Protein AF-A0A7L1IL56-F1 (afdb_monomer)

Foldseek 3Di:
DDDDDDDDDDDDDDDDDDDDDDDDDDDDDDDDDPDDPPPPDDPPDDQWDWDDDDFKIKIKGAQCNPVPPDGADQQQKAKFPLRHHFPDADPVRNITMRMDTLPPRQWDWFDDPFKIKIKIKMKGHHDADPDNVDDDDDIDIGIDMDIDTPDDDPPPPDDDDPDDDPPDPPPPPPDKDKGKFFADPVRPDGDDPDDDDPVDDTDIDIDTDPPPDDDDDDDDPWDKDAPGPDDPHPPIDTD

Mean predicted aligned error: 15.46 Å

Structure (mmCIF, N/CA/C/O backbone):
data_AF-A0A7L1IL56-F1
#
_entry.id   AF-A0A7L1IL56-F1
#
loop_
_atom_site.group_PDB
_atom_site.id
_atom_site.type_symbol
_atom_site.label_atom_id
_atom_site.label_alt_id
_atom_site.label_comp_id
_atom_site.label_asym_id
_atom_site.label_entity_id
_atom_site.label_seq_id
_atom_site.pdbx_PDB_ins_code
_atom_site.Cartn_x
_atom_site.Cartn_y
_atom_site.Cartn_z
_atom_site.occupancy
_atom_site.B_iso_or_equiv
_atom_site.auth_seq_id
_atom_site.auth_comp_id
_atom_site.auth_asym_id
_atom_site.auth_atom_id
_atom_site.pdbx_PDB_model_num
ATOM 1 N N . ILE A 1 1 ? 28.139 -88.528 -6.846 1.00 40.94 1 ILE A N 1
ATOM 2 C CA . ILE A 1 1 ? 28.588 -87.478 -5.900 1.00 40.94 1 ILE A CA 1
ATOM 3 C C . ILE A 1 1 ? 27.463 -86.437 -5.886 1.00 40.94 1 ILE A C 1
ATOM 5 O O . ILE A 1 1 ? 27.293 -85.774 -6.894 1.00 40.94 1 ILE A O 1
ATOM 9 N N . LEU A 1 2 ? 26.429 -86.681 -5.061 1.00 31.69 2 LEU A N 1
ATOM 10 C CA . LEU A 1 2 ? 26.012 -85.827 -3.919 1.00 31.69 2 LEU A CA 1
ATOM 11 C C . LEU A 1 2 ? 25.675 -84.392 -4.383 1.00 31.69 2 LEU A C 1
ATOM 13 O O . LEU A 1 2 ? 26.590 -83.654 -4.708 1.00 31.69 2 LEU A O 1
ATOM 17 N N . ALA A 1 3 ? 24.425 -84.009 -4.674 1.00 26.72 3 ALA A N 1
ATOM 18 C CA . ALA A 1 3 ? 23.206 -83.912 -3.848 1.00 26.72 3 ALA A CA 1
ATOM 19 C C . ALA A 1 3 ? 23.227 -82.778 -2.797 1.00 26.72 3 ALA A C 1
ATOM 21 O O . ALA A 1 3 ? 24.075 -82.799 -1.914 1.00 26.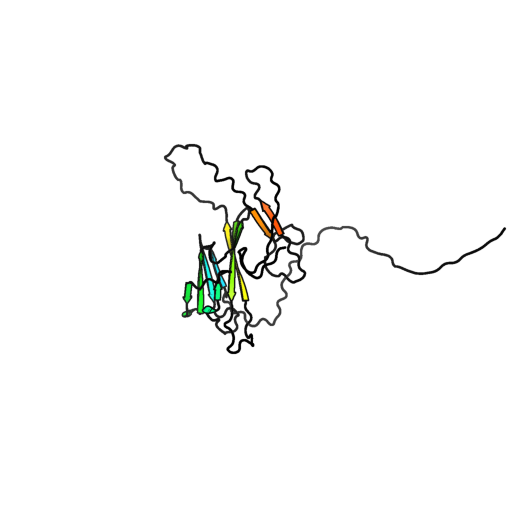72 3 ALA A O 1
ATOM 22 N N . LEU A 1 4 ? 22.180 -81.930 -2.865 1.00 30.53 4 LEU A N 1
ATOM 23 C CA . LEU A 1 4 ? 21.557 -81.125 -1.789 1.00 30.53 4 LEU A CA 1
ATOM 24 C C . LEU A 1 4 ? 22.379 -79.895 -1.318 1.00 30.53 4 LEU A C 1
ATOM 26 O O . LEU A 1 4 ? 23.585 -79.972 -1.164 1.00 30.53 4 LEU A O 1
ATOM 30 N N . LEU A 1 5 ? 21.812 -78.698 -1.117 1.00 34.38 5 LEU A N 1
ATOM 31 C CA . LEU A 1 5 ? 20.633 -78.378 -0.305 1.00 34.38 5 LEU A CA 1
ATOM 32 C C . LEU A 1 5 ? 19.930 -77.070 -0.745 1.00 34.38 5 LEU A C 1
ATOM 34 O O . LEU A 1 5 ? 20.570 -76.051 -0.994 1.00 34.38 5 LEU A O 1
ATOM 38 N N . CYS A 1 6 ? 18.594 -77.126 -0.747 1.00 29.41 6 CYS A N 1
ATOM 39 C CA . CYS A 1 6 ? 17.642 -76.029 -0.515 1.00 29.41 6 CYS A CA 1
ATOM 40 C C . CYS A 1 6 ? 17.943 -75.319 0.839 1.00 29.41 6 CYS A C 1
ATOM 42 O O . CYS A 1 6 ? 18.585 -75.912 1.698 1.00 29.41 6 CYS A O 1
ATOM 44 N N . TRP A 1 7 ? 17.540 -74.083 1.143 1.00 28.59 7 TRP A N 1
ATOM 45 C CA . TRP A 1 7 ? 16.167 -73.619 1.378 1.00 28.59 7 TRP A CA 1
ATOM 46 C C . TRP A 1 7 ? 16.127 -72.092 1.561 1.00 28.59 7 TRP A C 1
ATOM 48 O O . TRP A 1 7 ? 17.124 -71.450 1.882 1.00 28.59 7 TRP A O 1
ATOM 58 N N . ALA A 1 8 ? 14.919 -71.571 1.368 1.00 31.05 8 ALA A N 1
ATOM 59 C CA . ALA A 1 8 ? 14.479 -70.190 1.464 1.00 31.05 8 ALA A CA 1
ATOM 60 C C . ALA A 1 8 ? 14.329 -69.642 2.898 1.00 31.05 8 ALA A C 1
ATOM 62 O O . ALA A 1 8 ? 14.067 -70.394 3.832 1.00 31.05 8 ALA A O 1
ATOM 63 N N . VAL A 1 9 ? 14.351 -68.308 2.994 1.00 33.31 9 VAL A N 1
ATOM 64 C CA . VAL A 1 9 ? 13.595 -67.444 3.927 1.00 33.31 9 VAL A CA 1
ATOM 65 C C . VAL A 1 9 ? 13.221 -66.210 3.069 1.00 33.31 9 VAL A C 1
ATOM 67 O O . VAL A 1 9 ? 14.108 -65.671 2.415 1.00 33.31 9 VAL A O 1
ATOM 70 N N . GLY A 1 10 ? 11.951 -65.935 2.723 1.00 28.34 10 GLY A N 1
ATOM 71 C CA . GLY A 1 10 ? 10.998 -65.091 3.480 1.00 28.34 10 GLY A CA 1
ATOM 72 C C . GLY A 1 10 ? 11.551 -63.664 3.674 1.00 28.34 10 GLY A C 1
ATOM 73 O O . GLY A 1 10 ? 12.619 -63.544 4.244 1.00 28.34 10 GLY A O 1
ATOM 74 N N . GLU A 1 11 ? 10.959 -62.536 3.261 1.00 28.83 11 GLU A N 1
ATOM 75 C CA . GLU A 1 11 ? 9.546 -62.167 3.141 1.00 28.83 11 GLU A CA 1
ATOM 76 C C . GLU A 1 11 ? 9.412 -60.800 2.398 1.00 28.83 11 GLU A C 1
ATOM 78 O O . GLU A 1 11 ? 10.198 -59.888 2.624 1.00 28.83 11 GLU A O 1
ATOM 83 N N . VAL A 1 12 ? 8.440 -60.721 1.476 1.00 30.56 12 VAL A N 1
ATOM 84 C CA . VAL A 1 12 ? 7.571 -59.598 1.024 1.00 30.56 12 VAL A CA 1
ATOM 85 C C . VAL A 1 12 ? 8.067 -58.131 1.016 1.00 30.56 12 VAL A C 1
ATOM 87 O O . VAL A 1 12 ? 8.268 -57.523 2.059 1.00 30.56 12 VAL A O 1
ATOM 90 N N . ALA A 1 13 ? 7.985 -57.485 -0.159 1.00 28.75 13 ALA A N 1
ATOM 91 C CA . ALA A 1 13 ? 7.435 -56.126 -0.309 1.00 28.75 13 ALA A CA 1
ATOM 92 C C . ALA A 1 13 ? 6.921 -55.894 -1.746 1.00 28.75 13 ALA A C 1
ATOM 94 O O . ALA A 1 13 ? 7.463 -56.421 -2.713 1.00 28.75 13 ALA A O 1
ATOM 95 N N . ALA A 1 14 ? 5.816 -55.159 -1.839 1.00 28.67 14 ALA A N 1
ATOM 96 C CA . ALA A 1 14 ? 4.824 -55.165 -2.905 1.00 28.67 14 ALA A CA 1
ATOM 97 C C . ALA A 1 14 ? 5.177 -54.380 -4.189 1.00 28.67 14 ALA A C 1
ATOM 99 O O . ALA A 1 14 ? 5.978 -53.450 -4.190 1.00 28.67 14 ALA A O 1
ATOM 100 N N . TYR A 1 15 ? 4.497 -54.766 -5.272 1.00 32.25 15 TYR A N 1
ATOM 101 C CA . TYR A 1 15 ? 4.496 -54.171 -6.612 1.00 32.25 15 TYR A CA 1
ATOM 102 C C . TYR A 1 15 ? 4.037 -52.695 -6.633 1.00 32.25 15 TYR A C 1
ATOM 104 O O . TYR A 1 15 ? 3.031 -52.383 -5.991 1.00 32.25 15 TYR A O 1
ATOM 112 N N . PRO A 1 16 ? 4.654 -51.806 -7.440 1.00 36.88 16 PRO A N 1
ATOM 113 C CA . PRO A 1 16 ? 4.061 -50.522 -7.810 1.00 36.88 16 PRO A CA 1
ATOM 114 C C . PRO A 1 16 ? 3.263 -50.661 -9.129 1.00 36.88 16 PRO A C 1
ATOM 116 O O . PRO A 1 16 ? 3.826 -51.140 -10.116 1.00 36.88 16 PRO A O 1
ATOM 119 N N . PRO A 1 17 ? 1.976 -50.260 -9.194 1.00 31.52 17 PRO A N 1
ATOM 120 C CA . PRO A 1 17 ? 1.178 -50.422 -10.412 1.00 31.52 17 PRO A CA 1
ATOM 121 C C . PRO A 1 17 ? 0.672 -49.094 -10.991 1.00 31.52 17 PRO A C 1
ATOM 123 O O . PRO A 1 17 ? -0.500 -48.791 -10.816 1.00 31.52 17 PRO A O 1
ATOM 126 N N . TRP A 1 18 ? 1.493 -48.289 -11.676 1.00 32.41 18 TRP A N 1
ATOM 127 C CA . TRP A 1 18 ? 0.967 -47.120 -12.411 1.00 32.41 18 TRP A CA 1
ATOM 128 C C . TRP A 1 18 ? 1.781 -46.853 -13.678 1.00 32.41 18 TRP A C 1
ATOM 130 O O . TRP A 1 18 ? 2.786 -46.150 -13.661 1.00 32.41 18 TRP A O 1
ATOM 140 N N . ASP A 1 19 ? 1.302 -47.434 -14.771 1.00 25.97 19 ASP A N 1
ATOM 141 C CA . ASP A 1 19 ? 1.675 -47.135 -16.147 1.00 25.97 19 ASP A CA 1
ATOM 142 C C . ASP A 1 19 ? 0.350 -46.841 -16.861 1.00 25.97 19 ASP A C 1
ATOM 144 O O . ASP A 1 19 ? -0.459 -47.756 -16.992 1.00 25.97 19 ASP A O 1
ATOM 148 N N . PHE A 1 20 ? 0.065 -45.587 -17.240 1.00 29.16 20 PHE A N 1
ATOM 149 C CA . PHE A 1 20 ? -1.056 -45.279 -18.137 1.00 29.16 20 PHE A CA 1
ATOM 150 C C . PHE A 1 20 ? -0.771 -44.085 -19.055 1.00 29.16 20 PHE A C 1
ATOM 152 O O . PHE A 1 20 ? -0.317 -43.017 -18.650 1.00 29.16 20 PHE A O 1
ATOM 159 N N . SER A 1 21 ? -1.072 -44.342 -20.325 1.00 29.00 21 SER A N 1
ATOM 160 C CA . SER A 1 21 ? -0.843 -43.548 -21.525 1.00 29.00 21 SER A CA 1
ATOM 161 C C . SER A 1 21 ? -1.653 -42.254 -21.606 1.00 29.00 21 SER A C 1
ATOM 163 O O . SER A 1 21 ? -2.804 -42.193 -21.179 1.00 29.00 21 SER A O 1
ATOM 165 N N . TRP A 1 22 ? -1.085 -41.270 -22.301 1.00 33.72 22 TRP A N 1
ATOM 166 C CA . TRP A 1 22 ? -1.708 -39.996 -22.649 1.00 33.72 22 TRP A CA 1
ATOM 167 C C . TRP A 1 22 ? -2.782 -40.144 -23.742 1.00 33.72 22 TRP A C 1
ATOM 169 O O . TRP A 1 22 ? -2.512 -40.665 -24.823 1.00 33.72 22 TRP A O 1
ATOM 179 N N . GLY A 1 23 ? -3.974 -39.602 -23.478 1.00 28.95 23 GLY A N 1
ATOM 180 C CA . GLY A 1 23 ? -5.036 -39.295 -24.446 1.00 28.95 23 GLY A CA 1
ATOM 181 C C . GLY A 1 23 ? -5.611 -37.891 -24.164 1.00 28.95 23 GLY A C 1
ATOM 182 O O . GLY A 1 23 ? -5.450 -37.399 -23.047 1.00 28.95 23 GLY A O 1
ATOM 183 N N . PRO A 1 24 ? -6.199 -37.184 -25.150 1.00 34.69 24 PRO A N 1
ATOM 184 C CA . PRO A 1 24 ? -6.182 -35.721 -25.158 1.00 34.69 24 PRO A CA 1
ATOM 185 C C . PRO A 1 24 ? -7.402 -35.029 -24.518 1.00 34.69 24 PRO A C 1
ATOM 187 O O . PRO A 1 24 ? -8.540 -35.430 -24.725 1.00 34.69 24 PRO A O 1
ATOM 190 N N . ARG A 1 25 ? -7.097 -33.886 -23.877 1.00 36.72 25 ARG A N 1
ATOM 191 C CA . ARG A 1 25 ? -7.892 -32.649 -23.699 1.00 36.72 25 ARG A CA 1
ATOM 192 C C . ARG A 1 25 ? -9.257 -32.769 -22.992 1.00 36.72 25 ARG A C 1
ATOM 194 O O . ARG A 1 25 ? -10.280 -32.980 -23.630 1.00 36.72 25 ARG A O 1
ATOM 201 N N . ALA A 1 26 ? -9.258 -32.456 -21.694 1.00 27.08 26 ALA A N 1
ATOM 202 C CA . ALA A 1 26 ? -10.431 -31.982 -20.957 1.00 27.08 26 ALA A CA 1
ATOM 203 C C . ALA A 1 26 ? -10.298 -30.466 -20.703 1.00 27.08 26 ALA A C 1
ATOM 205 O O . ALA A 1 26 ? -9.224 -29.983 -20.344 1.00 27.08 26 ALA A O 1
ATOM 206 N N . GLU A 1 27 ? -11.373 -29.726 -20.967 1.00 33.88 27 GLU A N 1
ATOM 207 C CA . GLU A 1 27 ? -11.510 -28.282 -20.745 1.00 33.88 27 GLU A CA 1
ATOM 208 C C . GLU A 1 27 ? -11.433 -27.930 -19.244 1.00 33.88 27 GLU A C 1
ATOM 210 O O . GLU A 1 27 ? -11.844 -28.738 -18.409 1.00 33.88 27 GLU A O 1
ATOM 215 N N . PRO A 1 28 ? -10.930 -26.742 -18.861 1.00 34.75 28 PRO A N 1
ATOM 216 C CA . PRO A 1 28 ? -10.838 -26.368 -17.458 1.00 34.75 28 PRO A CA 1
ATOM 217 C C . PRO A 1 28 ? -12.222 -26.007 -16.910 1.00 34.75 28 PRO A C 1
ATOM 219 O O . PRO A 1 28 ? -12.869 -25.057 -17.351 1.00 34.75 28 PRO A O 1
ATOM 222 N N . HIS A 1 29 ? -12.661 -26.779 -15.919 1.00 34.81 29 HIS A N 1
ATOM 223 C CA . HIS A 1 29 ? -13.873 -26.534 -15.156 1.00 34.81 29 HIS A CA 1
ATOM 224 C C . HIS A 1 29 ? -13.846 -25.148 -14.495 1.00 34.81 29 HIS A C 1
ATOM 226 O O . HIS A 1 29 ? -12.954 -24.823 -13.711 1.00 34.81 29 HIS A O 1
ATOM 232 N N . ALA A 1 30 ? -14.876 -24.357 -14.794 1.00 29.97 30 ALA A N 1
ATOM 233 C CA . ALA A 1 30 ? -15.260 -23.186 -14.027 1.00 29.97 30 ALA A CA 1
ATOM 234 C C . ALA A 1 30 ? -15.662 -23.628 -12.613 1.00 29.97 30 ALA A C 1
ATOM 236 O O . ALA A 1 30 ? -16.634 -24.361 -12.431 1.00 29.97 30 ALA A O 1
ATOM 237 N N . TRP A 1 31 ? -14.913 -23.194 -11.605 1.00 34.72 31 TRP A N 1
ATOM 238 C CA . TRP A 1 31 ? -15.292 -23.356 -10.209 1.00 34.72 31 TRP A CA 1
ATOM 239 C C . TRP A 1 31 ? -16.333 -22.283 -9.876 1.00 34.72 31 TRP A C 1
ATOM 241 O O . TRP A 1 31 ? -16.023 -21.120 -9.637 1.00 34.72 31 TRP A O 1
ATOM 251 N N . SER A 1 32 ? -17.604 -22.675 -9.921 1.00 25.72 32 SER A N 1
ATOM 252 C CA . SER A 1 32 ? -18.695 -21.915 -9.321 1.00 25.72 32 SER A CA 1
ATOM 253 C C . SER A 1 32 ? -18.584 -22.011 -7.801 1.00 25.72 32 SER A C 1
ATOM 255 O O . SER A 1 32 ? -18.544 -23.116 -7.256 1.00 25.72 32 SER A O 1
ATOM 257 N N . TRP A 1 33 ? -18.560 -20.866 -7.124 1.00 34.91 33 TRP A N 1
ATOM 258 C CA . TRP A 1 33 ? -18.707 -20.789 -5.675 1.00 34.91 33 TRP A CA 1
ATOM 259 C C . TRP A 1 33 ? -19.998 -21.498 -5.252 1.00 34.91 33 TRP A C 1
ATOM 261 O O . TRP A 1 33 ? -21.083 -21.152 -5.716 1.00 34.91 33 TRP A O 1
ATOM 271 N N . VAL A 1 34 ? -19.880 -22.503 -4.385 1.00 33.25 34 VAL A N 1
ATOM 272 C CA . VAL A 1 34 ? -21.020 -23.000 -3.613 1.00 33.25 34 VAL A CA 1
ATOM 273 C C . VAL A 1 34 ? -21.294 -21.938 -2.555 1.00 33.25 34 VAL A C 1
ATOM 275 O O . VAL A 1 34 ? -20.499 -21.751 -1.636 1.00 33.25 34 VAL A O 1
ATOM 278 N N . GLU A 1 35 ? -22.376 -21.190 -2.740 1.00 35.56 35 GLU A N 1
ATOM 279 C CA . GLU A 1 35 ? -22.870 -20.223 -1.766 1.00 35.56 35 GLU A CA 1
ATOM 280 C C . GLU A 1 35 ? -23.337 -20.967 -0.508 1.00 35.56 35 GLU A C 1
ATOM 282 O O . GLU A 1 35 ? -24.234 -21.811 -0.553 1.00 35.56 35 GLU A O 1
ATOM 287 N N . ASP A 1 36 ? -22.708 -20.657 0.624 1.00 33.53 36 ASP A N 1
ATOM 288 C CA . ASP A 1 36 ? -23.133 -21.099 1.949 1.00 33.53 36 ASP A CA 1
ATOM 289 C C . ASP A 1 36 ? -24.450 -20.371 2.322 1.00 33.53 36 ASP A C 1
ATOM 291 O O . ASP A 1 36 ? -24.459 -19.133 2.397 1.00 33.53 36 ASP A O 1
ATOM 295 N N . PRO A 1 37 ? -25.590 -21.066 2.538 1.00 39.91 37 PRO A N 1
ATOM 296 C CA . PRO A 1 37 ? -26.909 -20.432 2.597 1.00 39.91 37 PRO A CA 1
ATOM 297 C C . PRO A 1 37 ? -27.230 -19.710 3.922 1.00 39.91 37 PRO A C 1
ATOM 299 O O . PRO A 1 37 ? -28.401 -19.518 4.256 1.00 39.91 37 PRO A O 1
ATOM 302 N N . GLN A 1 38 ? -26.226 -19.276 4.693 1.00 41.12 38 GLN A N 1
ATOM 303 C CA . GLN A 1 38 ? -26.429 -18.546 5.956 1.00 41.12 38 GLN A CA 1
ATOM 304 C C . GLN A 1 38 ? -25.697 -17.200 6.070 1.00 41.12 38 GLN A C 1
ATOM 306 O O . GLN A 1 38 ? -25.578 -16.648 7.168 1.00 41.12 38 GLN A O 1
ATOM 311 N N . SER A 1 39 ? -25.290 -16.590 4.956 1.00 39.53 39 SER A N 1
ATOM 312 C CA . SER A 1 39 ? -24.860 -15.186 4.962 1.00 39.53 39 SER A CA 1
ATOM 313 C C . SER A 1 39 ? -26.076 -14.252 5.080 1.00 39.53 39 SER A C 1
ATOM 315 O O . SER A 1 39 ? -26.758 -13.903 4.118 1.00 39.53 39 SER A O 1
ATOM 317 N N . ARG A 1 40 ? -26.389 -13.854 6.319 1.00 42.78 40 ARG A N 1
ATOM 318 C CA . ARG A 1 40 ? -27.343 -12.774 6.612 1.00 42.78 40 ARG A CA 1
ATOM 319 C C . ARG A 1 40 ? -26.947 -11.513 5.837 1.00 42.78 40 ARG A C 1
ATOM 321 O O . ARG A 1 40 ? -25.829 -11.041 5.991 1.00 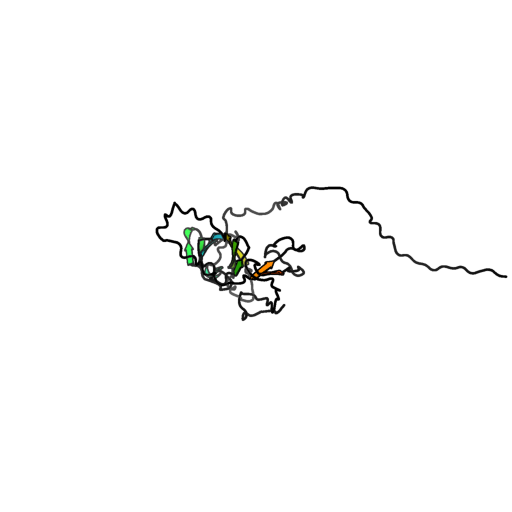42.78 40 ARG A O 1
ATOM 328 N N . ALA A 1 41 ? -27.897 -11.005 5.047 1.00 40.44 41 ALA A N 1
ATOM 329 C CA . ALA A 1 41 ? -27.959 -9.698 4.387 1.00 40.44 41 ALA A CA 1
ATOM 330 C C . ALA A 1 41 ? -26.690 -8.831 4.512 1.00 40.44 41 ALA A C 1
ATOM 332 O O . ALA A 1 41 ? -26.594 -7.962 5.378 1.00 40.44 41 ALA A O 1
ATOM 333 N N . ILE A 1 42 ? -25.737 -9.050 3.606 1.00 44.50 42 ILE A N 1
ATOM 334 C CA . ILE A 1 42 ? -24.634 -8.119 3.376 1.00 44.50 42 ILE A CA 1
ATOM 335 C C . ILE A 1 42 ? -25.275 -6.817 2.885 1.00 44.50 42 ILE A C 1
ATOM 337 O O . ILE A 1 42 ? -25.914 -6.791 1.831 1.00 44.50 42 ILE A O 1
ATOM 341 N N . SER A 1 43 ? -25.163 -5.753 3.683 1.00 47.78 43 SER A N 1
ATOM 342 C CA . SER A 1 43 ? -25.525 -4.396 3.272 1.00 47.78 43 SER A CA 1
ATOM 343 C C . SER A 1 43 ? -24.943 -4.126 1.883 1.00 47.78 43 SER A C 1
ATOM 345 O O . SER A 1 43 ? -23.751 -4.314 1.657 1.00 47.78 43 SER A O 1
ATOM 347 N N . SER A 1 44 ? -25.770 -3.669 0.943 1.00 55.94 44 SER A N 1
ATOM 348 C CA . SER A 1 44 ? -25.380 -3.357 -0.440 1.00 55.94 44 SER A CA 1
ATOM 349 C C . SER A 1 44 ? -24.430 -2.154 -0.560 1.00 55.94 44 SER A C 1
ATOM 351 O O . SER A 1 44 ? -24.234 -1.617 -1.652 1.00 55.94 44 SER A O 1
ATOM 353 N N . GLN A 1 45 ? -23.895 -1.660 0.555 1.00 66.31 45 GLN A N 1
ATOM 354 C CA . GLN A 1 45 ? -22.988 -0.527 0.600 1.00 66.31 45 GLN A CA 1
ATOM 355 C C . GLN A 1 45 ? -21.550 -1.021 0.480 1.00 66.31 45 GLN A C 1
ATOM 357 O O . GLN A 1 45 ? -21.112 -1.883 1.235 1.00 66.31 45 GLN A O 1
ATOM 362 N N . ARG A 1 46 ? -20.802 -0.455 -0.474 1.00 80.94 46 ARG A N 1
ATOM 363 C CA . ARG A 1 46 ? -19.364 -0.712 -0.603 1.00 80.94 46 ARG A CA 1
ATOM 364 C C . ARG A 1 46 ? -18.662 -0.126 0.631 1.00 80.94 46 ARG A C 1
ATOM 366 O O . ARG A 1 46 ? -18.696 1.095 0.787 1.00 80.94 46 ARG A O 1
ATOM 373 N N . PRO A 1 47 ? -18.049 -0.950 1.499 1.00 90.38 47 PRO A N 1
ATOM 374 C CA . PRO A 1 47 ? -17.495 -0.475 2.765 1.00 90.38 47 PRO A CA 1
ATOM 375 C C . PRO A 1 47 ? -16.244 0.389 2.565 1.00 90.38 47 PRO A C 1
ATOM 377 O O . PRO A 1 47 ? -15.988 1.291 3.359 1.00 90.38 47 PRO A O 1
ATOM 380 N N . VAL A 1 48 ? -15.497 0.154 1.482 1.00 94.50 48 VAL A N 1
ATOM 381 C CA . VAL A 1 48 ? -14.330 0.942 1.078 1.00 94.50 48 VAL A CA 1
ATOM 382 C C . VAL A 1 48 ? -14.440 1.262 -0.411 1.00 94.50 48 VAL A C 1
ATOM 384 O O . VAL A 1 48 ? -14.708 0.383 -1.231 1.00 94.50 48 VAL A O 1
ATOM 387 N N . VAL A 1 49 ? -14.247 2.530 -0.761 1.00 95.25 49 VAL A N 1
ATOM 388 C CA . VAL A 1 49 ? -14.229 3.037 -2.135 1.00 95.25 49 VAL A CA 1
ATOM 389 C C . VAL A 1 49 ? -12.911 3.764 -2.354 1.00 95.25 49 VAL A C 1
ATOM 391 O O . VAL A 1 49 ? -12.542 4.622 -1.558 1.00 95.25 49 VAL A O 1
ATOM 394 N N . VAL A 1 50 ? -12.212 3.429 -3.435 1.00 96.06 50 VAL A N 1
ATOM 395 C CA . VAL A 1 50 ? -10.911 4.010 -3.783 1.00 96.06 50 VAL A CA 1
ATOM 396 C C . VAL A 1 50 ? -11.045 4.751 -5.107 1.00 96.06 50 VAL A C 1
ATOM 398 O O . VAL A 1 50 ? -11.579 4.211 -6.075 1.00 96.06 50 VAL A O 1
ATOM 401 N N . GLN A 1 51 ? -10.572 5.992 -5.144 1.00 96.44 51 GLN A N 1
ATOM 402 C CA . GLN A 1 51 ? -10.463 6.806 -6.348 1.00 96.44 51 GLN A CA 1
ATOM 403 C C . GLN A 1 51 ? -8.987 7.095 -6.613 1.00 96.44 51 GLN A C 1
ATOM 405 O O . GLN A 1 51 ? -8.343 7.818 -5.854 1.00 96.44 51 GLN A O 1
ATOM 410 N N . CYS A 1 52 ? -8.468 6.523 -7.693 1.00 93.88 52 CYS A N 1
ATOM 411 C CA . CYS A 1 52 ? -7.102 6.730 -8.154 1.00 93.88 52 CYS A CA 1
ATOM 412 C C . CYS A 1 52 ? -7.088 7.956 -9.078 1.00 93.88 52 CYS A C 1
ATOM 414 O O . CYS A 1 52 ? -7.555 7.877 -10.212 1.00 93.88 52 CYS A O 1
ATOM 416 N N . GLN A 1 53 ? -6.636 9.101 -8.564 1.00 91.88 53 GLN A N 1
ATOM 417 C CA . GLN A 1 53 ? -6.507 10.351 -9.326 1.00 91.88 53 GLN A CA 1
ATOM 418 C C . GLN A 1 53 ? -5.099 10.460 -9.923 1.00 91.88 53 GLN A C 1
ATOM 420 O O . GLN A 1 53 ? -4.286 9.559 -9.765 1.00 91.88 53 GLN A O 1
ATOM 425 N N . GLU A 1 54 ? -4.775 11.550 -10.604 1.00 86.94 54 GLU A N 1
ATOM 426 C CA . GLU A 1 54 ? -3.549 11.684 -11.398 1.00 86.94 54 GLU A CA 1
ATOM 427 C C . GLU A 1 54 ? -2.263 11.546 -10.562 1.00 86.94 54 GLU A C 1
ATOM 429 O O . GLU A 1 54 ? -1.301 10.925 -11.005 1.00 86.94 54 GLU A O 1
ATOM 434 N N . ALA A 1 55 ? -2.245 12.110 -9.350 1.00 85.75 55 ALA A N 1
ATOM 435 C CA . ALA A 1 55 ? -1.075 12.105 -8.460 1.00 85.75 55 ALA A CA 1
ATOM 436 C C . ALA A 1 55 ? -1.404 11.770 -6.993 1.00 85.75 55 ALA A C 1
ATOM 438 O O . ALA A 1 55 ? -0.530 11.815 -6.124 1.00 85.75 55 ALA A O 1
ATOM 439 N N . GLN A 1 56 ? -2.662 11.435 -6.703 1.00 92.88 56 GLN A N 1
ATOM 440 C CA . GLN A 1 56 ? -3.141 11.143 -5.355 1.00 92.88 56 GLN A CA 1
ATOM 441 C C . GLN A 1 56 ? -4.219 10.063 -5.374 1.00 92.88 56 GLN A C 1
ATOM 443 O O . GLN A 1 56 ? -4.886 9.842 -6.384 1.00 92.88 56 GLN A O 1
ATOM 448 N N . LEU A 1 57 ? -4.417 9.421 -4.231 1.00 95.12 57 LEU A N 1
ATOM 449 C CA . LEU A 1 57 ? -5.510 8.489 -4.005 1.00 95.12 57 LEU A CA 1
ATOM 450 C C . LEU A 1 57 ? -6.478 9.058 -2.966 1.00 95.12 57 LEU A C 1
ATOM 452 O O . LEU A 1 57 ? -6.072 9.680 -1.980 1.00 95.12 57 LEU A O 1
ATOM 456 N N . VAL A 1 58 ? -7.772 8.852 -3.204 1.00 97.00 58 VAL A N 1
ATOM 457 C CA . VAL A 1 58 ? -8.845 9.223 -2.277 1.00 97.00 58 VAL A CA 1
ATOM 458 C C . VAL A 1 58 ? -9.577 7.963 -1.851 1.00 97.00 58 VAL A C 1
ATOM 460 O O . VAL A 1 58 ? -10.173 7.270 -2.674 1.00 97.00 58 VAL A O 1
ATOM 463 N N . VAL A 1 59 ? -9.521 7.658 -0.558 1.00 96.94 59 VAL A N 1
ATOM 464 C CA . VAL A 1 59 ? -10.130 6.460 0.028 1.00 96.94 59 VAL A CA 1
ATOM 465 C C . VAL A 1 59 ? -11.292 6.897 0.896 1.00 96.94 59 VAL A C 1
ATOM 467 O O . VAL A 1 59 ? -11.095 7.598 1.885 1.00 96.94 59 VAL A O 1
ATOM 470 N N . THR A 1 60 ? -12.500 6.477 0.544 1.00 96.56 60 THR A N 1
ATOM 471 C CA . THR A 1 60 ? -13.709 6.708 1.333 1.00 96.56 60 THR A CA 1
ATOM 472 C C . THR A 1 60 ? -14.120 5.413 2.015 1.00 96.56 60 THR A C 1
ATOM 474 O O . THR A 1 60 ? -14.360 4.399 1.364 1.00 96.56 60 THR A O 1
ATOM 477 N N . VAL A 1 61 ? -14.214 5.459 3.338 1.00 96.00 61 VAL A N 1
ATOM 478 C CA . VAL A 1 61 ? -14.483 4.316 4.208 1.00 96.00 61 VAL A CA 1
ATOM 479 C C . VAL A 1 61 ? -15.804 4.544 4.923 1.00 96.00 61 VAL A C 1
ATOM 481 O O . VAL A 1 61 ? -16.007 5.589 5.543 1.00 96.00 61 VAL A O 1
ATOM 484 N N . HIS A 1 62 ? -16.706 3.575 4.863 1.00 95.12 62 HIS A N 1
ATOM 485 C CA . HIS A 1 62 ? -17.927 3.590 5.655 1.00 95.12 62 HIS A CA 1
ATOM 486 C C . HIS A 1 62 ? -17.631 3.151 7.093 1.00 95.12 62 HIS A C 1
ATOM 488 O O . HIS A 1 62 ? -16.916 2.178 7.325 1.00 95.12 62 HIS A O 1
ATOM 494 N N . ARG A 1 63 ? -18.184 3.858 8.084 1.00 92.69 63 ARG A N 1
ATOM 495 C CA . ARG A 1 63 ? -17.902 3.587 9.502 1.00 92.69 63 ARG A CA 1
ATOM 496 C C . ARG A 1 63 ? -18.550 2.306 10.015 1.00 92.69 63 ARG A C 1
ATOM 498 O O . ARG A 1 63 ? -18.069 1.750 10.994 1.00 92.69 63 ARG A O 1
ATOM 505 N N . ASP A 1 64 ? -19.603 1.810 9.375 1.00 91.88 64 ASP A N 1
ATOM 506 C CA . ASP A 1 64 ? -20.052 0.426 9.584 1.00 91.88 64 ASP A CA 1
ATOM 507 C C . ASP A 1 64 ? -19.234 -0.517 8.689 1.00 91.88 64 ASP A C 1
ATOM 509 O O . ASP A 1 64 ? -19.758 -1.124 7.758 1.00 91.88 64 ASP A O 1
ATOM 513 N N . LEU A 1 65 ? -17.918 -0.555 8.925 1.00 90.94 65 LEU A N 1
ATOM 514 C CA . LEU A 1 65 ? -16.936 -1.242 8.077 1.00 90.94 65 LEU A CA 1
ATOM 515 C C . LEU A 1 65 ? -17.210 -2.750 7.975 1.00 90.94 65 LEU A C 1
ATOM 517 O O . LEU A 1 65 ? -16.975 -3.359 6.936 1.00 90.94 65 LEU A O 1
ATOM 521 N N . PHE A 1 66 ? -17.735 -3.331 9.055 1.00 90.25 66 PHE A N 1
ATOM 522 C CA . PHE A 1 66 ? -17.973 -4.768 9.201 1.00 90.25 66 PHE A CA 1
ATOM 523 C C . PHE A 1 66 ? -19.456 -5.159 9.098 1.00 90.25 66 PHE A C 1
ATOM 525 O O . PHE A 1 66 ? -19.786 -6.325 9.299 1.00 90.25 66 PHE A O 1
ATOM 532 N N . GLY A 1 67 ? -20.367 -4.210 8.845 1.00 87.50 67 GLY A N 1
ATOM 533 C CA . GLY A 1 67 ? -21.809 -4.484 8.766 1.00 87.50 67 GLY A CA 1
ATOM 534 C C . GLY A 1 67 ? -22.421 -5.009 10.072 1.00 87.50 67 GLY A C 1
ATOM 535 O O . GLY A 1 67 ? -23.396 -5.757 10.048 1.00 87.50 67 GLY A O 1
ATOM 536 N N . THR A 1 68 ? -21.833 -4.663 11.221 1.00 85.81 68 THR A N 1
ATOM 537 C CA . THR A 1 68 ? -22.290 -5.130 12.547 1.00 85.81 68 THR A CA 1
ATOM 538 C C . THR A 1 68 ? -23.238 -4.136 13.219 1.00 85.81 68 THR A C 1
ATOM 540 O O . THR A 1 68 ? -23.696 -4.371 14.340 1.00 85.81 68 THR A O 1
ATOM 543 N N . GLY A 1 69 ? -23.508 -2.997 12.571 1.00 85.00 69 GLY A N 1
ATOM 544 C CA . GLY A 1 69 ? -24.286 -1.889 13.123 1.00 85.00 69 GLY A CA 1
ATOM 545 C C . GLY A 1 69 ? -23.527 -1.055 14.162 1.00 85.00 69 GLY A C 1
ATOM 546 O O . GLY A 1 69 ? -24.058 -0.062 14.660 1.00 85.00 69 GLY A O 1
ATOM 547 N N . ARG A 1 70 ? -22.283 -1.423 14.499 1.00 87.25 70 ARG A N 1
ATOM 548 C CA . ARG A 1 70 ? -21.396 -0.633 15.360 1.00 87.25 70 ARG A CA 1
ATOM 549 C C . ARG A 1 70 ? -20.459 0.198 14.500 1.00 87.25 70 ARG A C 1
ATOM 551 O O . ARG A 1 70 ? -19.614 -0.337 13.791 1.00 87.25 70 ARG A O 1
ATOM 558 N N . LEU A 1 71 ? -20.589 1.516 14.613 1.00 91.25 71 LEU A N 1
ATOM 559 C CA . LEU A 1 71 ? -19.723 2.447 13.902 1.00 91.25 71 LEU A CA 1
ATOM 560 C C . LEU A 1 71 ? -18.324 2.441 14.518 1.00 91.25 71 LEU A C 1
ATOM 562 O O . LEU A 1 71 ? -18.171 2.714 15.711 1.00 91.25 71 LEU A O 1
ATOM 566 N N . VAL A 1 72 ? -17.306 2.198 13.696 1.00 92.75 72 VAL A N 1
ATOM 567 C CA . VAL A 1 72 ? -15.911 2.324 14.117 1.00 92.75 72 VAL A CA 1
ATOM 568 C C . VAL A 1 72 ? -15.589 3.774 14.478 1.00 92.75 72 VAL A C 1
ATOM 570 O O . VAL A 1 72 ? -16.185 4.739 13.959 1.00 92.75 72 VAL A O 1
ATOM 573 N N . ASN A 1 73 ? -14.658 3.940 15.414 1.00 92.31 73 ASN A N 1
ATOM 574 C CA . ASN A 1 73 ? -14.145 5.253 15.753 1.00 92.31 73 ASN A CA 1
ATOM 575 C C . ASN A 1 73 ? -13.230 5.750 14.627 1.00 92.31 73 ASN A C 1
ATOM 577 O O . ASN A 1 73 ? -12.505 4.985 14.003 1.00 92.31 73 ASN A O 1
ATOM 581 N N . VAL A 1 74 ? -13.274 7.049 14.358 1.00 92.75 74 VAL A N 1
ATOM 582 C CA . VAL A 1 74 ? -12.504 7.668 13.273 1.00 92.75 74 VAL A CA 1
ATOM 583 C C . VAL A 1 74 ? -11.009 7.688 13.608 1.00 92.75 74 VAL A C 1
ATOM 585 O O . VAL A 1 74 ? -10.170 7.596 12.719 1.00 92.75 74 VAL A O 1
ATOM 588 N N . ALA A 1 75 ? -10.671 7.791 14.896 1.00 92.19 75 ALA A N 1
ATOM 589 C CA . ALA A 1 75 ? -9.288 7.775 15.370 1.00 92.19 75 ALA A CA 1
ATOM 590 C C . ALA A 1 75 ? -8.605 6.403 15.225 1.00 92.19 75 ALA A C 1
ATOM 592 O O . ALA A 1 75 ? -7.374 6.361 15.185 1.00 92.19 75 ALA A O 1
ATOM 593 N N . ASP A 1 76 ? -9.402 5.337 15.123 1.00 93.75 76 ASP A N 1
ATOM 594 C CA . ASP A 1 76 ? -8.959 3.946 14.993 1.00 93.75 76 ASP A CA 1
ATOM 595 C C . ASP A 1 76 ? -8.643 3.593 13.528 1.00 93.75 76 ASP A C 1
ATOM 597 O O . ASP A 1 76 ? -8.104 2.529 13.252 1.00 93.75 76 ASP A O 1
ATOM 601 N N . LEU A 1 77 ? -8.986 4.468 12.573 1.00 95.69 77 LEU A N 1
ATOM 602 C CA . LEU A 1 77 ? -8.700 4.278 11.154 1.00 95.69 77 LEU A CA 1
ATOM 603 C C . LEU A 1 77 ? -7.479 5.096 10.731 1.00 95.69 77 LEU A C 1
ATOM 605 O O . LEU A 1 77 ? -7.431 6.314 10.943 1.00 95.69 77 LEU A O 1
ATOM 609 N N . THR A 1 78 ? -6.520 4.445 10.075 1.00 96.81 78 THR A N 1
ATOM 610 C CA . THR A 1 78 ? -5.330 5.107 9.525 1.00 96.81 78 THR A CA 1
ATOM 611 C C . THR A 1 78 ? -4.955 4.570 8.146 1.00 96.81 78 THR A C 1
ATOM 613 O O . THR A 1 78 ? -5.289 3.439 7.797 1.00 96.81 78 THR A O 1
ATOM 616 N N . LEU A 1 79 ? -4.279 5.395 7.342 1.00 96.81 79 LEU A N 1
ATOM 617 C CA . LEU A 1 79 ? -3.837 5.031 5.995 1.00 96.81 79 LEU A CA 1
ATOM 618 C C . LEU A 1 79 ? -2.326 4.772 5.954 1.00 96.81 79 LEU A C 1
ATOM 620 O O . LEU A 1 79 ? -1.522 5.615 6.352 1.00 96.81 79 LEU A O 1
ATOM 624 N N . GLY A 1 80 ? -1.969 3.629 5.382 1.00 93.94 80 GLY A N 1
ATOM 625 C CA . GLY A 1 80 ? -0.616 3.187 5.091 1.00 93.94 80 GLY A CA 1
ATOM 626 C C . GLY A 1 80 ? 0.217 2.844 6.331 1.00 93.94 80 GLY A C 1
ATOM 627 O O . GLY A 1 80 ? -0.213 3.058 7.468 1.00 93.94 80 GLY A O 1
ATOM 628 N N . PRO A 1 81 ? 1.439 2.322 6.133 1.00 91.00 81 PRO A N 1
ATOM 629 C CA . PRO A 1 81 ? 2.362 2.006 7.225 1.00 91.00 81 PRO A CA 1
ATOM 630 C C . PRO A 1 81 ? 2.745 3.215 8.089 1.00 91.00 81 PRO A C 1
ATOM 632 O O . PRO A 1 81 ? 3.079 3.056 9.257 1.00 91.00 81 PRO A O 1
ATOM 635 N N . ALA A 1 82 ? 2.676 4.432 7.537 1.00 91.50 82 ALA A N 1
ATOM 636 C CA . ALA A 1 82 ? 2.941 5.661 8.287 1.00 91.50 82 ALA A CA 1
ATOM 637 C C . ALA A 1 82 ? 1.771 6.104 9.191 1.00 91.50 82 ALA A C 1
ATOM 639 O O . ALA A 1 82 ? 1.867 7.149 9.836 1.00 91.50 82 ALA A O 1
ATOM 640 N N . ALA A 1 83 ? 0.664 5.350 9.221 1.00 92.75 83 ALA A N 1
ATOM 641 C CA . ALA A 1 83 ? -0.528 5.632 10.018 1.00 92.75 83 ALA A CA 1
ATOM 642 C C . ALA A 1 83 ? -1.083 7.059 9.813 1.00 92.75 83 ALA A C 1
ATOM 644 O O . ALA A 1 83 ? -1.422 7.774 10.763 1.00 92.75 83 ALA A O 1
ATOM 645 N N . CYS A 1 84 ? -1.194 7.482 8.551 1.00 95.06 84 CYS A N 1
ATOM 646 C CA . CYS A 1 84 ? -1.724 8.793 8.193 1.00 95.06 84 CYS A CA 1
ATOM 647 C C . CYS A 1 84 ? -3.166 8.977 8.685 1.00 95.06 84 CYS A C 1
ATOM 649 O O . CYS A 1 84 ? -4.004 8.074 8.593 1.00 95.06 84 CYS A O 1
ATOM 651 N N . ARG A 1 85 ? -3.464 10.178 9.192 1.00 95.50 85 ARG A N 1
ATOM 652 C CA . ARG A 1 85 ? -4.801 10.554 9.669 1.00 95.50 85 ARG A CA 1
ATOM 653 C C . ARG A 1 85 ? -5.747 10.853 8.503 1.00 95.50 85 ARG A C 1
ATOM 655 O O . ARG A 1 85 ? -5.320 11.167 7.395 1.00 95.50 85 ARG A O 1
ATOM 662 N N . HIS A 1 86 ? -7.044 10.752 8.780 1.00 95.06 86 HIS A N 1
ATOM 663 C CA . HIS A 1 86 ? -8.101 11.081 7.827 1.00 95.06 86 HIS A CA 1
ATOM 664 C C . HIS A 1 86 ? -8.065 12.566 7.448 1.00 95.06 86 HIS A C 1
ATOM 666 O O . HIS A 1 86 ? -7.730 13.417 8.272 1.00 95.06 86 HIS A O 1
ATOM 672 N N . SER A 1 87 ? -8.441 12.871 6.205 1.00 94.81 87 SER A N 1
ATOM 673 C CA . SER A 1 87 ? -8.498 14.240 5.689 1.00 94.81 87 SER A CA 1
ATOM 674 C C . SER A 1 87 ? -9.843 14.900 5.984 1.00 94.81 87 SER A C 1
ATOM 676 O O . SER A 1 87 ? -9.900 16.088 6.291 1.00 94.81 87 SER A O 1
ATOM 678 N N . SER A 1 88 ? -10.940 14.140 5.918 1.00 94.44 88 SER A N 1
ATOM 679 C CA . SER A 1 88 ? -12.278 14.659 6.206 1.00 94.44 88 SER A CA 1
ATOM 680 C C . SER A 1 88 ? -13.241 13.588 6.718 1.00 94.44 88 SER A C 1
ATOM 682 O O . SER A 1 88 ? -13.023 12.384 6.568 1.00 94.44 88 SER A O 1
ATOM 684 N N . LEU A 1 89 ? -14.320 14.049 7.350 1.00 95.25 89 LEU A N 1
ATOM 685 C CA . LEU A 1 89 ? -15.391 13.227 7.901 1.00 95.25 89 LEU A CA 1
ATOM 686 C C . LEU A 1 89 ? -16.730 13.731 7.365 1.00 95.25 89 LEU A C 1
ATOM 688 O O . LEU A 1 89 ? -16.994 14.932 7.399 1.00 95.25 89 LEU A O 1
ATOM 692 N N . ASN A 1 90 ? -17.598 12.815 6.942 1.00 93.56 90 ASN A N 1
ATOM 693 C CA . ASN A 1 90 ? -18.979 13.117 6.591 1.00 93.56 90 ASN A CA 1
ATOM 694 C C . ASN A 1 90 ? -19.940 12.411 7.568 1.00 93.56 90 ASN A C 1
ATOM 696 O O . ASN A 1 90 ? -20.239 11.223 7.402 1.00 93.56 90 ASN A O 1
ATOM 700 N N . PRO A 1 91 ? -20.459 13.129 8.584 1.00 88.75 91 PRO A N 1
ATOM 701 C CA . PRO A 1 91 ? -21.373 12.558 9.570 1.00 88.75 91 PRO A CA 1
ATOM 702 C C . PRO A 1 91 ? -22.714 12.106 8.984 1.00 88.75 91 PRO A C 1
ATOM 704 O O . PRO A 1 91 ? -23.309 11.170 9.503 1.00 88.75 91 PRO A O 1
ATOM 707 N N . ALA A 1 92 ? -23.193 12.737 7.905 1.00 89.88 92 ALA A N 1
ATOM 708 C CA . ALA A 1 92 ? -24.499 12.417 7.323 1.00 89.88 92 ALA A CA 1
ATOM 709 C C . ALA A 1 92 ? -24.517 11.030 6.666 1.00 89.88 92 ALA A C 1
ATOM 711 O O . ALA A 1 92 ? -25.533 10.342 6.685 1.00 89.88 92 ALA A O 1
ATOM 712 N N . GLN A 1 93 ? -23.381 10.621 6.099 1.00 87.75 93 GLN A N 1
ATOM 713 C CA . GLN A 1 93 ? -23.210 9.322 5.448 1.00 87.75 93 GLN A CA 1
ATOM 714 C C . GLN A 1 93 ? -22.420 8.331 6.306 1.00 87.75 93 GLN A C 1
ATOM 716 O O . GLN A 1 93 ? -22.174 7.217 5.861 1.00 87.75 93 GLN A O 1
ATOM 721 N N . ASN A 1 94 ? -22.010 8.724 7.519 1.00 91.88 94 ASN A N 1
ATOM 722 C CA . ASN A 1 94 ? -21.097 7.953 8.360 1.00 91.88 94 ASN A CA 1
ATOM 723 C C . ASN A 1 94 ? -19.839 7.500 7.600 1.00 91.88 94 ASN A C 1
ATOM 725 O O . ASN A 1 94 ? -19.411 6.358 7.752 1.00 91.88 94 ASN A O 1
ATOM 729 N N . THR A 1 95 ? -19.240 8.375 6.787 1.00 94.75 95 THR A N 1
ATOM 730 C CA . THR A 1 95 ? -18.035 8.058 6.006 1.00 94.75 95 THR A CA 1
ATOM 731 C C . THR A 1 95 ? -16.831 8.882 6.439 1.00 94.75 95 THR A C 1
ATOM 733 O O . THR A 1 95 ? -16.955 10.030 6.868 1.00 94.75 95 THR A O 1
ATOM 736 N N . VAL A 1 96 ? -15.653 8.275 6.332 1.00 96.38 96 VAL A N 1
ATOM 737 C CA . VAL A 1 96 ? -14.340 8.873 6.592 1.00 96.38 96 VAL A CA 1
ATOM 738 C C . VAL A 1 96 ? -13.566 8.878 5.284 1.00 96.38 96 VAL A C 1
ATOM 740 O O . VAL A 1 96 ? -13.549 7.867 4.586 1.00 96.38 96 VAL A O 1
ATOM 743 N N . THR A 1 97 ? -12.915 9.989 4.960 1.00 97.00 97 THR A N 1
ATOM 744 C CA . THR A 1 97 ? -12.126 10.112 3.735 1.00 97.00 97 THR A CA 1
ATOM 745 C C . THR A 1 97 ? -10.660 10.337 4.071 1.00 97.00 97 THR A C 1
ATOM 747 O O . THR A 1 97 ? -10.327 11.150 4.935 1.00 97.00 97 THR A O 1
ATOM 750 N N . PHE A 1 98 ? -9.788 9.629 3.362 1.00 97.50 98 PHE A N 1
ATOM 751 C CA . PHE A 1 98 ? -8.344 9.815 3.366 1.00 97.50 98 PHE A CA 1
ATOM 752 C C . PHE A 1 98 ? -7.911 10.325 1.997 1.00 97.50 98 PHE A C 1
ATOM 754 O O . PHE A 1 98 ? -8.396 9.849 0.971 1.00 97.50 98 PHE A O 1
ATOM 761 N N . THR A 1 99 ? -6.994 11.284 1.990 1.00 96.38 99 THR A N 1
ATOM 762 C CA . THR A 1 99 ? -6.401 11.845 0.776 1.00 96.38 99 THR A CA 1
ATOM 763 C C . THR A 1 99 ? -4.901 11.856 0.984 1.00 96.38 99 THR A C 1
ATOM 765 O O . THR A 1 99 ? -4.439 12.440 1.962 1.00 96.38 99 THR A O 1
ATOM 768 N N . ALA A 1 100 ? -4.169 11.181 0.107 1.00 95.00 100 ALA A N 1
ATOM 769 C CA . ALA A 1 100 ? -2.716 11.093 0.175 1.00 95.00 100 ALA A CA 1
ATOM 770 C C . ALA A 1 100 ? -2.132 11.051 -1.237 1.00 95.00 1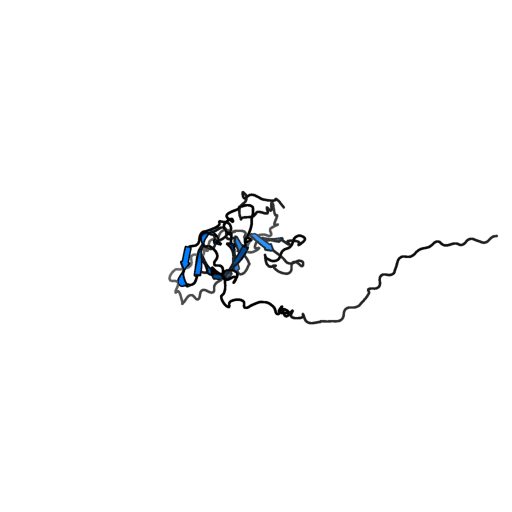00 ALA A C 1
ATOM 772 O O . ALA A 1 100 ? -2.733 10.464 -2.143 1.00 95.00 100 ALA A O 1
ATOM 773 N N . GLY A 1 101 ? -0.959 11.652 -1.419 1.00 92.62 101 GLY A N 1
ATOM 774 C CA . GLY A 1 101 ? -0.177 11.496 -2.640 1.00 92.62 101 GLY A CA 1
ATOM 775 C C . GLY A 1 101 ? 0.205 10.031 -2.877 1.00 92.62 101 GLY A C 1
ATOM 776 O O . GLY A 1 101 ? 0.326 9.246 -1.937 1.00 92.62 101 GLY A O 1
ATOM 777 N N . LEU A 1 102 ? 0.431 9.653 -4.137 1.00 91.25 102 LEU A N 1
ATOM 778 C CA . LEU A 1 102 ? 0.739 8.260 -4.506 1.00 91.25 102 LEU A CA 1
ATOM 779 C C . LEU A 1 102 ? 2.036 7.703 -3.899 1.00 91.25 102 LEU A C 1
ATOM 781 O O . LEU A 1 102 ? 2.200 6.491 -3.869 1.00 91.25 102 LEU A O 1
ATOM 785 N N . HIS A 1 103 ? 2.938 8.571 -3.436 1.00 89.88 103 HIS A N 1
ATOM 786 C CA . HIS A 1 103 ? 4.197 8.209 -2.773 1.00 89.88 103 HIS A CA 1
ATOM 787 C C . HIS A 1 103 ? 4.191 8.505 -1.264 1.00 89.88 103 HIS A C 1
ATOM 789 O O . HIS A 1 103 ? 5.220 8.384 -0.598 1.00 89.88 103 HIS A O 1
ATOM 795 N N . GLU A 1 104 ? 3.059 8.953 -0.723 1.00 90.25 104 GLU A N 1
ATOM 796 C CA . GLU A 1 104 ? 2.933 9.344 0.677 1.00 90.25 104 GLU A CA 1
ATOM 797 C C . GLU A 1 104 ? 2.440 8.179 1.544 1.00 90.25 104 GLU A C 1
ATOM 799 O O . GLU A 1 104 ? 2.044 7.113 1.072 1.00 90.25 104 GLU A O 1
ATOM 804 N N . CYS A 1 105 ? 2.478 8.373 2.861 1.00 90.94 105 CYS A N 1
ATOM 805 C CA . CYS A 1 105 ? 1.957 7.422 3.845 1.00 90.94 105 CYS A CA 1
ATOM 806 C C . CYS A 1 105 ? 2.604 6.024 3.831 1.00 90.94 105 CYS A C 1
ATOM 808 O O . CYS A 1 105 ? 2.053 5.087 4.407 1.00 90.94 105 CYS A O 1
ATOM 810 N N . GLY A 1 106 ? 3.787 5.879 3.224 1.00 88.06 106 GLY A N 1
ATOM 811 C CA . GLY A 1 106 ? 4.489 4.597 3.120 1.00 88.06 106 GLY A CA 1
ATOM 812 C C . GLY A 1 106 ? 3.928 3.679 2.031 1.00 88.06 106 GLY A C 1
ATOM 813 O O . GLY A 1 106 ? 4.066 2.462 2.131 1.00 88.06 106 GLY A O 1
ATOM 814 N N . SER A 1 107 ? 3.275 4.239 1.011 1.00 89.25 107 SER A N 1
ATOM 815 C CA . SER A 1 107 ? 2.894 3.511 -0.200 1.00 89.25 107 SER A CA 1
ATOM 816 C C . SER A 1 107 ? 4.113 2.907 -0.903 1.00 89.25 107 SER A C 1
ATOM 818 O O . SER A 1 107 ? 5.159 3.551 -1.011 1.00 89.25 107 SER A O 1
ATOM 820 N N . ILE A 1 108 ? 3.950 1.715 -1.465 1.00 89.12 108 ILE A N 1
ATOM 821 C CA . ILE A 1 108 ? 4.967 1.056 -2.290 1.00 89.12 108 ILE A CA 1
ATOM 822 C C . ILE A 1 108 ? 4.553 1.100 -3.762 1.00 89.12 108 ILE A C 1
ATOM 824 O O . ILE A 1 108 ? 3.365 1.041 -4.077 1.00 89.12 108 ILE A O 1
ATOM 828 N N . VAL A 1 109 ? 5.530 1.188 -4.665 1.00 88.38 109 VAL A N 1
ATOM 829 C CA . VAL A 1 109 ? 5.296 1.176 -6.115 1.00 88.38 109 VAL A CA 1
ATOM 830 C C . VAL A 1 109 ? 5.963 -0.041 -6.747 1.00 88.38 109 VAL A C 1
ATOM 832 O O . VAL A 1 109 ? 7.153 -0.278 -6.551 1.00 88.38 109 VAL A O 1
ATOM 835 N N . GLN A 1 110 ? 5.196 -0.805 -7.523 1.00 86.06 110 GLN A N 1
ATOM 836 C CA . GLN A 1 110 ? 5.707 -1.852 -8.402 1.00 86.06 110 GLN A CA 1
ATOM 837 C C . GLN A 1 110 ? 5.665 -1.341 -9.843 1.00 86.06 110 GLN A C 1
ATOM 839 O O . GLN A 1 110 ? 4.625 -0.905 -10.342 1.00 86.06 110 GLN A O 1
ATOM 844 N N . ILE A 1 111 ? 6.813 -1.395 -10.516 1.00 83.25 111 ILE A N 1
ATOM 845 C CA . ILE A 1 111 ? 6.935 -1.013 -11.921 1.00 83.25 111 ILE A CA 1
ATOM 846 C C . ILE A 1 111 ? 6.826 -2.281 -12.758 1.00 83.25 111 ILE A C 1
ATOM 848 O O . ILE A 1 111 ? 7.680 -3.160 -12.680 1.00 83.25 111 ILE A O 1
ATOM 852 N N . THR A 1 112 ? 5.775 -2.359 -13.567 1.00 83.19 112 THR A N 1
ATOM 853 C CA . THR A 1 112 ? 5.597 -3.409 -14.577 1.00 83.19 112 THR A CA 1
ATOM 854 C C . THR A 1 112 ? 5.927 -2.845 -15.971 1.00 83.19 112 THR A C 1
ATOM 856 O O . THR A 1 112 ? 6.122 -1.628 -16.116 1.00 83.19 112 THR A O 1
ATOM 859 N N . PRO A 1 113 ? 6.015 -3.680 -17.023 1.00 78.75 113 PRO A N 1
ATOM 860 C CA . PRO A 1 113 ? 6.265 -3.199 -18.382 1.00 78.75 113 PRO A CA 1
ATOM 861 C C . PRO A 1 113 ? 5.217 -2.173 -18.837 1.00 78.75 113 PRO A C 1
ATOM 863 O O . PRO A 1 113 ? 5.577 -1.128 -19.376 1.00 78.75 113 PRO A O 1
ATOM 866 N N . ASP A 1 114 ? 3.945 -2.414 -18.503 1.00 80.81 114 ASP A N 1
ATOM 867 C CA . ASP A 1 114 ? 2.815 -1.637 -19.023 1.00 80.81 114 ASP A CA 1
ATOM 868 C C . ASP A 1 114 ? 2.179 -0.686 -18.000 1.00 80.81 114 ASP A C 1
ATOM 870 O O . ASP A 1 114 ? 1.516 0.275 -18.391 1.00 80.81 114 ASP A O 1
ATOM 874 N N . SER A 1 115 ? 2.374 -0.911 -16.695 1.00 85.38 115 SER A N 1
ATOM 875 C CA . SER A 1 115 ? 1.699 -0.144 -15.638 1.00 85.38 115 SER A CA 1
ATOM 876 C C . SER A 1 115 ? 2.573 0.163 -14.413 1.00 85.38 115 SER A C 1
ATOM 878 O O . SER A 1 115 ? 3.517 -0.564 -14.093 1.00 85.38 115 SER A O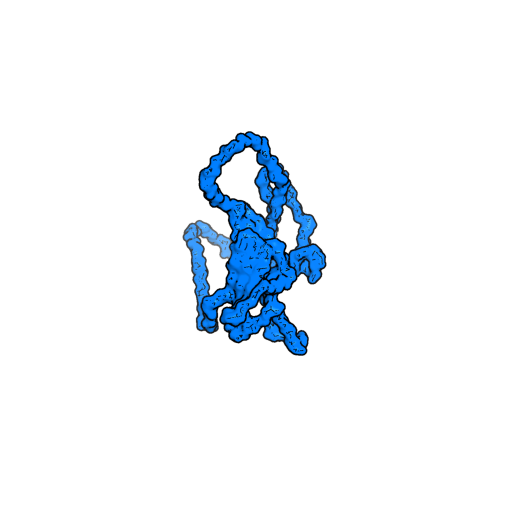 1
ATOM 880 N N . LEU A 1 116 ? 2.257 1.260 -13.727 1.00 87.75 116 LEU A N 1
ATOM 881 C CA . LEU A 1 116 ? 2.720 1.581 -12.381 1.00 87.75 116 LEU A CA 1
ATOM 882 C C . LEU A 1 116 ? 1.627 1.172 -11.401 1.00 87.75 116 LEU A C 1
ATOM 884 O O . LEU A 1 116 ? 0.485 1.618 -11.520 1.00 87.75 116 LEU A O 1
ATOM 888 N N . VAL A 1 117 ? 1.982 0.329 -10.441 1.00 91.19 117 VAL A N 1
ATOM 889 C CA . VAL A 1 117 ? 1.039 -0.216 -9.471 1.00 91.19 117 VAL A CA 1
ATOM 890 C C . VAL A 1 117 ? 1.406 0.308 -8.093 1.00 91.19 117 VAL A C 1
ATOM 892 O O . VAL A 1 117 ? 2.443 -0.054 -7.539 1.00 91.19 117 VAL A O 1
ATOM 895 N N . TYR A 1 118 ? 0.564 1.184 -7.554 1.00 92.06 118 TYR A N 1
ATOM 896 C CA . TYR A 1 118 ? 0.724 1.744 -6.216 1.00 92.06 118 TYR A CA 1
ATOM 897 C C . TYR A 1 118 ? -0.089 0.938 -5.223 1.00 92.06 118 TYR A C 1
ATOM 899 O O . TYR A 1 118 ? -1.292 0.755 -5.411 1.00 92.06 118 TYR A O 1
ATOM 907 N N . ARG A 1 119 ? 0.561 0.490 -4.149 1.00 93.06 119 ARG A N 1
ATOM 908 C CA . ARG A 1 119 ? -0.079 -0.272 -3.080 1.00 93.06 119 ARG A CA 1
ATOM 909 C C . ARG A 1 119 ? 0.078 0.423 -1.747 1.00 93.06 119 ARG A C 1
ATOM 911 O O . ARG A 1 119 ? 1.146 0.920 -1.392 1.00 93.06 119 ARG A O 1
ATOM 918 N N . THR A 1 120 ? -1.008 0.417 -0.998 1.00 95.19 120 THR A N 1
ATOM 919 C CA . THR A 1 120 ? -1.062 0.861 0.388 1.00 95.19 120 THR A CA 1
ATOM 920 C C . THR A 1 120 ? -2.109 0.029 1.123 1.00 95.19 120 THR A C 1
ATOM 922 O O . THR A 1 120 ? -2.642 -0.945 0.590 1.00 95.19 120 THR A O 1
ATOM 925 N N . LEU A 1 121 ? -2.384 0.373 2.368 1.00 95.38 121 LEU A N 1
ATOM 926 C CA . LEU A 1 121 ? -3.279 -0.373 3.237 1.00 95.38 121 LEU A CA 1
ATOM 927 C C . LEU A 1 121 ? -4.079 0.584 4.112 1.00 95.38 121 LEU A C 1
ATOM 929 O O . LEU A 1 121 ? -3.614 1.669 4.443 1.00 95.38 121 LEU A O 1
ATOM 933 N N . LEU A 1 122 ? -5.299 0.200 4.459 1.00 96.19 122 LEU A N 1
ATOM 934 C CA . LEU A 1 122 ? -6.111 0.871 5.464 1.00 96.19 122 LEU A CA 1
ATOM 935 C C . LEU A 1 122 ? -6.083 0.021 6.732 1.00 96.19 122 LEU A C 1
ATOM 937 O O . LEU A 1 122 ? -6.462 -1.149 6.696 1.00 96.19 122 LEU A O 1
ATOM 941 N N . ASN A 1 123 ? -5.659 0.625 7.834 1.00 96.00 123 ASN A N 1
ATOM 942 C CA . ASN A 1 123 ? -5.592 -0.019 9.137 1.00 96.00 123 ASN A CA 1
ATOM 943 C C . ASN A 1 123 ? -6.809 0.355 9.970 1.00 96.00 123 ASN A C 1
ATOM 945 O O . ASN A 1 123 ? -7.198 1.524 10.028 1.00 96.00 123 ASN A O 1
ATOM 949 N N . TYR A 1 124 ? -7.375 -0.646 10.632 1.00 95.12 124 TYR A N 1
ATOM 950 C CA . TYR A 1 124 ? -8.322 -0.497 11.721 1.00 95.12 124 TYR A CA 1
ATOM 951 C C . TYR A 1 124 ? -7.679 -1.027 13.000 1.00 95.12 124 TYR A C 1
ATOM 953 O O . TYR A 1 124 ? -7.548 -2.238 13.168 1.00 95.12 124 TYR A O 1
ATOM 961 N N . ASP A 1 125 ? -7.320 -0.112 13.896 1.00 93.62 125 ASP A N 1
ATOM 962 C CA . ASP A 1 125 ? -6.696 -0.393 15.185 1.00 93.62 125 ASP A CA 1
ATOM 963 C C . ASP A 1 125 ? -7.658 0.015 16.311 1.00 93.62 125 ASP A C 1
ATOM 965 O O . ASP A 1 125 ? -7.715 1.193 16.683 1.00 93.62 125 ASP A O 1
ATOM 969 N N . PRO A 1 126 ? -8.464 -0.921 16.846 1.00 91.75 126 PRO A N 1
ATOM 970 C CA . PRO A 1 126 ? -9.474 -0.596 17.843 1.00 91.75 126 PRO A CA 1
ATOM 971 C C . PRO A 1 126 ? -8.845 -0.033 19.117 1.00 91.75 126 PRO A C 1
ATOM 973 O O . PRO A 1 126 ? -7.887 -0.591 19.659 1.00 91.75 126 PRO A O 1
ATOM 976 N N . SER A 1 127 ? -9.439 1.037 19.654 1.00 88.62 127 SER A N 1
ATOM 977 C CA . SER A 1 127 ? -8.997 1.598 20.932 1.00 88.62 127 SER A CA 1
ATOM 978 C C . SER A 1 127 ? -9.017 0.531 22.045 1.00 88.62 127 SER A C 1
ATOM 980 O O . SER A 1 127 ? -10.004 -0.215 22.133 1.00 88.62 127 SER A O 1
ATOM 982 N N . PRO A 1 128 ? -7.996 0.467 22.925 1.00 85.00 128 PRO A N 1
ATOM 983 C CA . PRO A 1 128 ? -7.942 -0.527 23.991 1.00 85.00 128 PRO A CA 1
ATOM 984 C C . PRO A 1 128 ? -9.193 -0.484 24.871 1.00 85.00 128 PRO A C 1
ATOM 986 O O . PRO A 1 128 ? -9.722 0.587 25.180 1.00 85.00 128 PRO A O 1
ATOM 989 N N . ALA A 1 129 ? -9.659 -1.651 25.316 1.00 81.75 129 ALA A N 1
ATOM 990 C CA . ALA A 1 129 ? -10.737 -1.703 26.293 1.00 81.75 129 ALA A CA 1
ATOM 991 C C . ALA A 1 129 ? -10.304 -1.030 27.608 1.00 81.75 129 ALA A C 1
ATOM 993 O O . ALA A 1 129 ? -9.118 -0.945 27.923 1.00 81.75 129 ALA A O 1
ATOM 994 N N . SER A 1 130 ? -11.275 -0.618 28.432 1.00 84.31 130 SER A N 1
ATOM 995 C CA . SER A 1 130 ? -10.995 -0.010 29.745 1.00 84.31 130 SER A CA 1
ATOM 996 C C . SER A 1 130 ? -10.095 -0.880 30.632 1.00 84.31 130 SER A C 1
ATOM 998 O O . SER A 1 130 ? -9.374 -0.354 31.473 1.00 84.31 130 SER A O 1
ATOM 1000 N N . ASN A 1 131 ? -10.139 -2.204 30.442 1.00 86.88 131 ASN A N 1
ATOM 1001 C CA . ASN A 1 131 ? -9.158 -3.132 30.986 1.00 86.88 131 ASN A CA 1
ATOM 1002 C C . ASN A 1 131 ? -8.219 -3.593 29.852 1.00 86.88 131 ASN A C 1
ATOM 1004 O O . ASN A 1 131 ? -8.693 -4.299 28.957 1.00 86.88 131 ASN A O 1
ATOM 1008 N N . PRO A 1 132 ? -6.913 -3.271 29.900 1.00 83.38 132 PRO A N 1
ATOM 1009 C CA . PRO A 1 132 ? -5.958 -3.623 28.847 1.00 83.38 132 PRO A CA 1
ATOM 1010 C C . PRO A 1 132 ? -5.714 -5.134 28.711 1.00 83.38 132 PRO A C 1
ATOM 1012 O O . PRO A 1 132 ? -5.156 -5.569 27.711 1.00 83.38 132 PRO A O 1
ATOM 1015 N N . LEU A 1 133 ? -6.142 -5.950 29.682 1.00 86.19 133 LEU A N 1
ATOM 1016 C CA . LEU A 1 133 ? -6.051 -7.413 29.611 1.00 86.19 133 LEU A CA 1
ATOM 1017 C C . LEU A 1 133 ? -7.149 -8.048 28.742 1.00 86.19 133 LEU A C 1
ATOM 1019 O O . LEU A 1 133 ? -7.123 -9.255 28.518 1.00 86.19 133 LEU A O 1
ATOM 1023 N N . ILE A 1 134 ? -8.139 -7.270 28.291 1.00 85.62 134 ILE A N 1
ATOM 1024 C CA . ILE A 1 134 ? -9.283 -7.771 27.525 1.00 85.62 134 ILE A CA 1
ATOM 1025 C C . ILE A 1 134 ? -9.259 -7.158 26.125 1.00 85.62 134 ILE A C 1
ATOM 1027 O O . ILE A 1 134 ? -9.540 -5.973 25.955 1.00 85.62 134 ILE A O 1
ATOM 1031 N N . ILE A 1 135 ? -9.014 -7.989 25.115 1.00 85.12 135 ILE A N 1
ATOM 1032 C CA . ILE A 1 135 ? -9.168 -7.621 23.704 1.00 85.12 135 ILE A CA 1
ATOM 1033 C C . ILE A 1 135 ? -10.598 -7.974 23.284 1.00 85.12 135 ILE A C 1
ATOM 1035 O O . ILE A 1 135 ? -11.045 -9.104 23.469 1.00 85.12 135 ILE A O 1
ATOM 1039 N N . ARG A 1 136 ? -11.353 -6.982 22.800 1.00 84.25 136 ARG A N 1
ATOM 1040 C CA . ARG A 1 136 ? -12.763 -7.151 22.383 1.00 84.25 136 ARG A CA 1
ATOM 1041 C C . ARG A 1 136 ? -12.964 -7.126 20.874 1.00 84.25 136 ARG A C 1
ATOM 1043 O O . ARG A 1 136 ? -13.976 -7.635 20.404 1.00 84.25 136 ARG A O 1
ATOM 1050 N N . SER A 1 137 ? -12.039 -6.491 20.169 1.00 86.06 137 SER A N 1
ATOM 1051 C CA . SER A 1 137 ? -12.052 -6.323 18.725 1.00 86.06 137 SER A CA 1
ATOM 1052 C C . SER A 1 137 ? -10.638 -6.568 18.232 1.00 86.06 137 SER A C 1
ATOM 1054 O O . SER A 1 137 ? -9.698 -6.021 18.812 1.00 86.06 137 SER A O 1
ATOM 1056 N N . ASP A 1 138 ? -10.507 -7.364 17.180 1.00 88.56 138 ASP A N 1
ATOM 1057 C CA . ASP A 1 138 ? -9.225 -7.604 16.534 1.00 88.56 138 ASP A CA 1
ATOM 1058 C C . ASP A 1 138 ? -8.910 -6.474 15.540 1.00 88.56 138 ASP A C 1
ATOM 1060 O O . ASP A 1 138 ? -9.832 -5.954 14.895 1.00 88.56 138 ASP A O 1
ATOM 1064 N N . PRO A 1 139 ? -7.633 -6.074 15.406 1.00 92.38 139 PRO A N 1
ATOM 1065 C CA . PRO A 1 139 ? -7.208 -5.179 14.340 1.00 92.38 139 PRO A CA 1
ATOM 1066 C C . PRO A 1 139 ? -7.459 -5.789 12.958 1.00 92.38 139 PRO A C 1
ATOM 1068 O O . PRO A 1 139 ? -7.411 -7.008 12.784 1.00 92.38 139 PRO A O 1
ATOM 1071 N N . ALA A 1 140 ? -7.689 -4.943 11.957 1.00 92.25 140 ALA A N 1
ATOM 1072 C CA . ALA A 1 140 ? -7.884 -5.378 10.577 1.00 92.25 140 ALA A CA 1
ATOM 1073 C C . ALA A 1 140 ? -7.079 -4.517 9.602 1.00 92.25 140 ALA A C 1
ATOM 1075 O O . ALA A 1 140 ? -6.966 -3.305 9.774 1.00 92.25 140 ALA A O 1
ATOM 1076 N N . VAL A 1 141 ? -6.564 -5.150 8.547 1.00 93.94 141 VAL A N 1
ATOM 1077 C CA . VAL A 1 141 ? -5.805 -4.490 7.479 1.00 93.94 141 VAL A CA 1
ATOM 1078 C C . VAL A 1 141 ? -6.495 -4.760 6.151 1.00 93.94 141 VAL A C 1
ATOM 1080 O O . VAL A 1 141 ? -6.742 -5.912 5.793 1.00 93.94 141 VAL A O 1
ATOM 1083 N N . ILE A 1 142 ? -6.811 -3.697 5.417 1.00 94.50 142 ILE A N 1
ATOM 1084 C CA . ILE A 1 142 ? -7.494 -3.773 4.124 1.00 94.50 142 ILE A CA 1
ATOM 1085 C C . ILE A 1 142 ? -6.525 -3.295 3.034 1.00 94.50 142 ILE A C 1
ATOM 1087 O O . ILE A 1 142 ? -6.120 -2.130 3.067 1.00 94.50 142 ILE A O 1
ATOM 1091 N N . PRO A 1 143 ? -6.139 -4.150 2.071 1.00 94.50 143 PRO A N 1
ATOM 1092 C CA . PRO A 1 143 ? -5.221 -3.766 1.005 1.00 94.50 143 PRO A CA 1
ATOM 1093 C C . PRO A 1 143 ? -5.890 -2.809 0.009 1.00 94.50 143 PRO A C 1
ATOM 1095 O O . PRO A 1 143 ? -7.064 -2.961 -0.329 1.00 94.50 143 PRO A O 1
ATOM 1098 N N . ILE A 1 144 ? -5.126 -1.828 -0.469 1.00 95.12 144 ILE A N 1
ATOM 1099 C CA . ILE A 1 144 ? -5.550 -0.817 -1.442 1.00 95.12 144 ILE A CA 1
ATOM 1100 C C . ILE A 1 144 ? -4.541 -0.789 -2.587 1.00 95.12 144 ILE A C 1
ATOM 1102 O O . ILE A 1 144 ? -3.333 -0.736 -2.356 1.00 95.12 144 ILE A O 1
ATOM 1106 N N . GLU A 1 145 ? -5.042 -0.776 -3.821 1.00 93.81 145 GLU A N 1
ATOM 1107 C CA . GLU A 1 145 ? -4.221 -0.810 -5.028 1.00 93.81 145 GLU A CA 1
ATOM 1108 C C . GLU A 1 145 ? -4.759 0.162 -6.086 1.00 93.81 145 GLU A C 1
ATOM 1110 O O . GLU A 1 145 ? -5.967 0.250 -6.311 1.00 93.81 145 GLU A O 1
ATOM 1115 N N . CYS A 1 146 ? -3.851 0.898 -6.727 1.00 92.62 146 CYS A N 1
ATOM 1116 C CA . CYS A 1 146 ? -4.134 1.793 -7.843 1.00 92.62 146 CYS A CA 1
ATOM 1117 C C . CYS A 1 146 ? -3.206 1.471 -9.016 1.00 92.62 146 CYS A C 1
ATOM 1119 O O . CYS A 1 146 ? -1.983 1.471 -8.867 1.00 92.62 146 CYS A O 1
ATOM 1121 N N . HIS A 1 147 ? -3.791 1.235 -10.190 1.00 92.69 147 HIS A N 1
ATOM 1122 C CA . HIS A 1 147 ? -3.064 0.910 -11.416 1.00 92.69 147 HIS A CA 1
ATOM 1123 C C . HIS A 1 147 ? -3.071 2.101 -12.370 1.00 92.69 147 HIS A C 1
ATOM 1125 O O . HIS A 1 147 ? -4.135 2.626 -12.695 1.00 92.69 147 HIS A O 1
ATOM 1131 N N . TYR A 1 148 ? -1.893 2.471 -12.866 1.00 88.00 148 TYR A N 1
ATOM 1132 C CA . TYR A 1 148 ? -1.720 3.540 -13.845 1.00 88.00 148 TYR A CA 1
ATOM 1133 C C . TYR A 1 148 ? -1.002 3.013 -15.083 1.00 88.00 148 TYR A C 1
ATOM 1135 O O . TYR A 1 148 ? 0.061 2.408 -14.942 1.00 88.00 148 TYR A O 1
ATOM 1143 N N . PRO A 1 149 ? -1.517 3.237 -16.299 1.00 86.69 149 PRO A N 1
ATOM 1144 C CA . PRO A 1 149 ? -0.803 2.864 -17.513 1.00 86.69 149 PRO A CA 1
ATOM 1145 C C . PRO A 1 149 ? 0.476 3.702 -17.663 1.00 86.69 149 PRO A C 1
ATOM 1147 O O . PRO A 1 149 ? 0.473 4.912 -17.456 1.00 86.69 149 PRO A O 1
ATOM 1150 N N . ARG A 1 150 ? 1.592 3.075 -18.054 1.00 76.62 150 ARG A N 1
ATOM 1151 C CA . ARG A 1 150 ? 2.871 3.776 -18.297 1.00 76.62 150 ARG A CA 1
ATOM 1152 C C . ARG A 1 150 ? 2.886 4.563 -19.602 1.00 76.62 150 ARG A C 1
ATOM 1154 O O . ARG A 1 150 ? 3.718 5.449 -19.776 1.00 76.62 150 ARG A O 1
ATOM 1161 N N . ARG A 1 151 ? 2.011 4.205 -20.538 1.00 71.50 151 ARG A N 1
ATOM 1162 C CA . ARG A 1 151 ? 1.877 4.854 -21.841 1.00 71.50 151 ARG A CA 1
ATOM 1163 C C . ARG A 1 151 ? 0.435 5.296 -21.994 1.00 71.50 151 ARG A C 1
ATOM 1165 O O . ARG A 1 151 ? -0.452 4.455 -22.100 1.00 71.50 151 ARG A O 1
ATOM 1172 N N . GLU A 1 152 ? 0.216 6.601 -22.039 1.00 62.25 152 GLU A N 1
ATOM 1173 C CA . GLU A 1 152 ? -1.065 7.150 -22.465 1.00 62.25 152 GLU A CA 1
ATOM 1174 C C . GLU A 1 152 ? -0.980 7.631 -23.907 1.00 62.25 152 GLU A C 1
ATOM 1176 O O . GLU A 1 152 ? -0.008 8.265 -24.328 1.00 62.25 152 GLU A O 1
ATOM 1181 N N . ASN A 1 153 ? -2.020 7.320 -24.677 1.00 62.56 153 ASN A N 1
ATOM 1182 C CA . ASN A 1 153 ? -2.186 7.872 -26.008 1.00 62.56 153 ASN A CA 1
ATOM 1183 C C . ASN A 1 153 ? -2.665 9.319 -25.876 1.00 62.56 153 ASN A C 1
ATOM 1185 O O . ASN A 1 153 ? -3.861 9.592 -25.789 1.00 62.56 153 ASN A O 1
ATOM 1189 N N . VAL A 1 154 ? -1.722 10.254 -25.846 1.00 59.19 154 VAL A N 1
ATOM 1190 C CA . VAL A 1 154 ? -2.038 11.675 -25.943 1.00 59.19 154 VAL A CA 1
ATOM 1191 C C . VAL A 1 154 ? -2.485 11.983 -27.369 1.00 59.19 154 VAL A C 1
ATOM 1193 O O . VAL A 1 154 ? -1.674 12.088 -28.288 1.00 59.19 154 VAL A O 1
ATOM 1196 N N . SER A 1 155 ? -3.792 12.169 -27.570 1.00 58.38 155 SER A N 1
ATOM 1197 C CA . SER A 1 155 ? -4.285 12.783 -28.799 1.00 58.38 155 SER A CA 1
ATOM 1198 C C . SER A 1 155 ? -3.886 14.258 -28.792 1.00 58.38 155 SER A C 1
ATOM 1200 O O . SER A 1 155 ? -4.618 15.118 -28.298 1.00 58.38 155 SER A O 1
ATOM 1202 N N . SER A 1 156 ? -2.708 14.580 -29.321 1.00 54.06 156 SER A N 1
ATOM 1203 C CA . SER A 1 156 ? -2.389 15.965 -29.636 1.00 54.06 156 SER A CA 1
ATOM 1204 C C . SER A 1 156 ? -3.310 16.392 -30.779 1.00 54.06 156 SER A C 1
ATOM 1206 O O . SER A 1 156 ? -3.137 15.947 -31.916 1.00 54.06 156 SER A O 1
ATOM 1208 N N . GLY A 1 157 ? -4.287 17.264 -30.519 1.00 59.59 157 GLY A N 1
ATOM 1209 C CA . GLY A 1 157 ? -4.811 18.106 -31.596 1.00 59.59 157 GLY A CA 1
ATOM 1210 C C . GLY A 1 157 ? -3.624 18.769 -32.305 1.00 59.59 157 GLY A C 1
ATOM 1211 O O . GLY A 1 157 ? -2.640 19.084 -31.641 1.00 59.59 157 GLY A O 1
ATOM 1212 N N . ALA A 1 158 ? -3.672 18.895 -33.636 1.00 47.59 158 ALA A N 1
ATOM 1213 C CA . ALA A 1 158 ? -2.522 19.235 -34.479 1.00 47.59 158 ALA A CA 1
ATOM 1214 C C . ALA A 1 158 ? -1.704 20.425 -33.938 1.00 47.59 158 ALA A C 1
ATOM 1216 O O . ALA A 1 158 ? -2.016 21.588 -34.193 1.00 47.59 158 ALA A O 1
ATOM 1217 N N . VAL A 1 159 ? -0.625 20.132 -33.209 1.00 48.06 159 VAL A N 1
ATOM 1218 C CA . VAL A 1 159 ? 0.376 21.127 -32.842 1.00 48.06 159 VAL A CA 1
ATOM 1219 C C . VAL A 1 159 ? 1.204 21.350 -34.097 1.00 48.06 159 VAL A C 1
ATOM 1221 O O . VAL A 1 159 ? 1.832 20.424 -34.602 1.00 48.06 159 VAL A O 1
ATOM 1224 N N . ARG A 1 160 ? 1.169 22.568 -34.640 1.00 41.75 160 ARG A N 1
ATOM 1225 C CA . ARG A 1 160 ? 2.072 23.007 -35.710 1.00 41.75 160 ARG A CA 1
ATOM 1226 C C . ARG A 1 160 ? 3.407 23.377 -35.051 1.00 41.75 160 ARG A C 1
ATOM 1228 O O . ARG A 1 160 ? 3.462 24.439 -34.429 1.00 41.75 160 ARG A O 1
ATOM 1235 N N . PRO A 1 161 ? 4.470 22.557 -35.135 1.00 42.59 161 PRO A N 1
ATOM 1236 C CA . PRO A 1 161 ? 5.757 22.964 -34.595 1.00 42.59 161 PRO A CA 1
ATOM 1237 C C . PRO A 1 161 ? 6.311 24.093 -35.473 1.00 42.59 161 PRO A C 1
ATOM 1239 O O . PRO A 1 161 ? 6.515 23.923 -36.672 1.00 42.59 161 PRO A O 1
ATOM 1242 N N . THR A 1 162 ? 6.512 25.272 -34.889 1.00 41.41 162 THR A N 1
ATOM 1243 C CA . THR A 1 162 ? 7.128 26.434 -35.554 1.00 41.41 162 THR A CA 1
ATOM 1244 C C . THR A 1 162 ? 8.642 26.513 -35.350 1.00 41.41 162 THR A C 1
ATOM 1246 O O . THR A 1 162 ? 9.263 27.469 -35.805 1.00 41.41 162 THR A O 1
ATOM 1249 N N . TRP A 1 163 ? 9.264 25.526 -34.704 1.00 48.66 163 TRP A N 1
ATOM 1250 C CA . TRP A 1 163 ? 10.698 25.519 -34.416 1.00 48.66 163 TRP A CA 1
ATOM 1251 C C . TRP A 1 163 ? 11.376 24.275 -35.005 1.00 48.66 163 TRP A C 1
ATOM 1253 O O . TRP A 1 163 ? 10.864 23.161 -34.918 1.00 48.66 163 TRP A O 1
ATOM 1263 N N . ALA A 1 164 ? 12.512 24.499 -35.668 1.00 43.00 164 ALA A N 1
ATOM 1264 C CA . ALA A 1 164 ? 13.306 23.470 -36.331 1.00 43.00 164 ALA A CA 1
ATOM 1265 C C . ALA A 1 164 ? 13.942 22.505 -35.309 1.00 43.00 164 ALA A C 1
ATOM 1267 O O . ALA A 1 164 ? 14.318 22.937 -34.216 1.00 43.00 164 ALA A O 1
ATOM 1268 N N . PRO A 1 165 ? 14.099 21.213 -35.649 1.00 39.75 165 PRO A N 1
ATOM 1269 C CA . PRO A 1 165 ? 14.593 20.216 -34.717 1.00 39.75 165 PRO A CA 1
ATOM 1270 C C . PRO A 1 165 ? 16.110 20.346 -34.579 1.00 39.75 165 PRO A C 1
ATOM 1272 O O . PRO A 1 165 ? 16.864 19.926 -35.456 1.00 39.75 165 PRO A O 1
ATOM 1275 N N . PHE A 1 166 ? 16.573 20.875 -33.448 1.00 39.03 166 PHE A N 1
ATOM 1276 C CA . PHE A 1 166 ? 17.873 20.454 -32.944 1.00 39.03 166 PHE A CA 1
ATOM 1277 C C . PHE A 1 166 ? 17.691 19.044 -32.388 1.00 39.03 166 PHE A C 1
ATOM 1279 O O . PHE A 1 166 ? 17.034 18.817 -31.373 1.00 39.03 166 PHE A O 1
ATOM 1286 N N . SER A 1 167 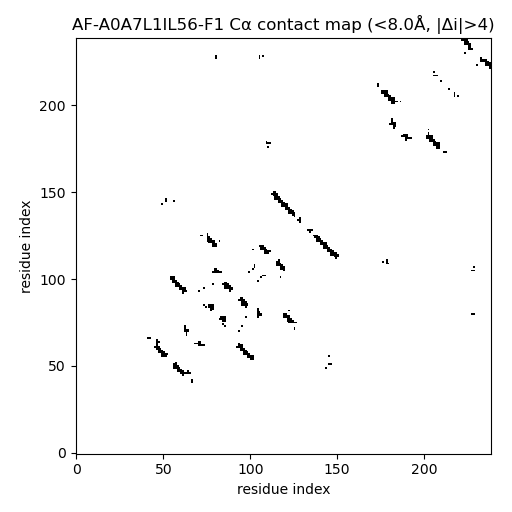? 18.216 18.085 -33.143 1.00 51.75 167 SER A N 1
ATOM 1287 C CA . SER A 1 167 ? 18.379 16.695 -32.755 1.00 51.75 167 SER A CA 1
ATOM 1288 C C . SER A 1 167 ? 19.262 16.615 -31.513 1.00 51.75 167 SER A C 1
ATOM 1290 O O . SER A 1 167 ? 20.485 16.571 -31.608 1.00 51.75 167 SER A O 1
ATOM 1292 N N . SER A 1 168 ? 18.637 16.611 -30.347 1.00 41.50 168 SER A N 1
ATOM 1293 C CA . SER A 1 168 ? 19.262 16.199 -29.095 1.00 41.50 168 SER A CA 1
ATOM 1294 C C . SER A 1 168 ? 18.165 15.965 -28.066 1.00 41.50 168 SER A C 1
ATOM 1296 O O . SER A 1 168 ? 18.019 16.718 -27.105 1.00 41.50 168 SER A O 1
ATOM 1298 N N . ALA A 1 169 ? 17.384 14.901 -28.264 1.00 46.25 169 ALA A N 1
ATOM 1299 C CA . ALA A 1 169 ? 16.842 14.189 -27.117 1.00 46.25 169 ALA A CA 1
ATOM 1300 C C . ALA A 1 169 ? 18.048 13.528 -26.438 1.00 46.25 169 ALA A C 1
ATOM 1302 O O . ALA A 1 169 ? 18.430 12.406 -26.760 1.00 46.25 169 ALA A O 1
ATOM 1303 N N . LEU A 1 170 ? 18.738 14.315 -25.609 1.00 45.56 170 LEU A N 1
ATOM 1304 C CA . LEU A 1 17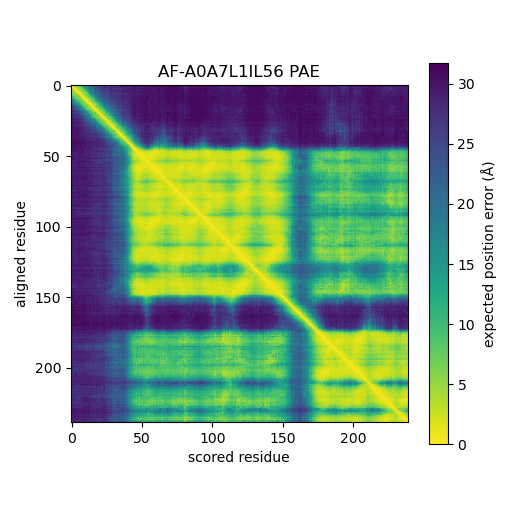0 ? 19.719 13.828 -24.656 1.00 45.56 170 LEU A CA 1
ATOM 1305 C C . LEU A 1 170 ? 19.059 12.676 -23.907 1.00 45.56 170 LEU A C 1
ATOM 1307 O O . LEU A 1 170 ? 17.989 12.861 -23.327 1.00 45.56 170 LEU A O 1
ATOM 1311 N N . SER A 1 171 ? 19.677 11.501 -24.028 1.00 49.38 171 SER A N 1
ATOM 1312 C CA . SER A 1 171 ? 19.343 10.280 -23.306 1.00 49.38 171 SER A CA 1
ATOM 1313 C C . SER A 1 171 ? 18.911 10.652 -21.890 1.00 49.38 171 SER A C 1
ATOM 1315 O O . SER A 1 171 ? 19.716 11.187 -21.124 1.00 49.38 171 SER A O 1
ATOM 1317 N N . ALA A 1 172 ? 17.626 10.461 -21.572 1.00 50.22 172 ALA A N 1
ATOM 1318 C CA . ALA A 1 172 ? 17.202 10.435 -20.181 1.00 50.22 172 ALA A CA 1
ATOM 1319 C C . ALA A 1 172 ? 18.114 9.412 -19.501 1.00 50.22 172 ALA A C 1
ATOM 1321 O O . ALA A 1 172 ? 18.282 8.334 -20.067 1.00 50.22 172 ALA A O 1
ATOM 1322 N N . GLU A 1 173 ? 18.765 9.800 -18.397 1.00 51.09 173 GLU A N 1
ATOM 1323 C CA . GLU A 1 173 ? 19.742 8.992 -17.652 1.00 51.09 173 GLU A CA 1
ATOM 1324 C C . GLU A 1 173 ? 19.485 7.494 -17.832 1.00 51.09 173 GLU A C 1
ATOM 1326 O O . GLU A 1 173 ? 18.361 7.051 -17.592 1.00 51.09 173 GLU A O 1
ATOM 1331 N N . GLU A 1 174 ? 20.497 6.731 -18.265 1.00 57.84 174 GLU A N 1
ATOM 1332 C CA . GLU A 1 174 ? 20.443 5.267 -18.390 1.00 57.84 174 GLU A CA 1
ATOM 1333 C C . GLU A 1 174 ? 20.184 4.647 -17.006 1.00 57.84 174 GLU A C 1
ATOM 1335 O O . GLU A 1 174 ? 21.082 4.188 -16.300 1.00 57.84 174 GLU A O 1
ATOM 1340 N N . ARG A 1 175 ? 18.929 4.714 -16.563 1.00 67.19 175 ARG A N 1
ATOM 1341 C CA . ARG A 1 175 ? 18.490 4.335 -15.233 1.00 67.19 175 ARG A CA 1
ATOM 1342 C C . ARG A 1 175 ? 17.970 2.917 -15.313 1.00 67.19 175 ARG A C 1
ATOM 1344 O O . ARG A 1 175 ? 16.904 2.660 -15.868 1.00 67.19 175 ARG A O 1
ATOM 1351 N N . LEU A 1 176 ? 18.722 2.005 -14.712 1.00 81.12 176 LEU A N 1
ATOM 1352 C CA . LEU A 1 176 ? 18.281 0.633 -14.521 1.00 81.12 176 LEU A CA 1
ATOM 1353 C C . LEU A 1 176 ? 17.038 0.625 -13.628 1.00 81.12 176 LEU A C 1
ATOM 1355 O O . LEU A 1 176 ? 17.039 1.165 -12.519 1.00 81.12 176 LEU A O 1
ATOM 1359 N N . VAL A 1 177 ? 15.966 0.023 -14.133 1.00 83.06 177 VAL A N 1
ATOM 1360 C CA . VAL A 1 177 ? 14.714 -0.139 -13.398 1.00 83.06 177 VAL A CA 1
ATOM 1361 C C . VAL A 1 177 ? 14.674 -1.559 -12.857 1.00 83.06 177 VAL A C 1
ATOM 1363 O O . VAL A 1 177 ? 14.505 -2.507 -13.621 1.00 83.06 177 VAL A O 1
ATOM 1366 N N . PHE A 1 178 ? 14.855 -1.693 -11.547 1.00 86.88 178 PHE A N 1
ATOM 1367 C CA . PHE A 1 178 ? 14.747 -2.966 -10.838 1.00 86.88 178 PHE A CA 1
ATOM 1368 C C . PHE A 1 178 ? 13.303 -3.210 -10.408 1.00 86.88 178 PHE A C 1
ATOM 1370 O O . PHE A 1 178 ? 12.597 -2.271 -10.033 1.00 86.88 178 PHE A O 1
ATOM 1377 N N . SER A 1 179 ? 12.875 -4.468 -10.431 1.00 88.75 179 SER A N 1
ATOM 1378 C CA . SER A 1 179 ? 11.569 -4.868 -9.920 1.00 88.75 179 SER A CA 1
ATOM 1379 C C . SER A 1 179 ? 11.663 -6.191 -9.153 1.00 88.75 179 SER A C 1
ATOM 1381 O O . SER A 1 179 ? 12.532 -7.029 -9.413 1.00 88.75 179 SER A O 1
ATOM 1383 N N . LEU A 1 180 ? 10.776 -6.342 -8.169 1.00 91.75 180 LEU A N 1
ATOM 1384 C CA . LEU A 1 180 ? 10.535 -7.586 -7.447 1.00 91.75 180 LEU A CA 1
ATOM 1385 C C . LEU A 1 180 ? 9.082 -7.992 -7.685 1.00 91.75 180 LEU A C 1
ATOM 1387 O O . LEU A 1 180 ? 8.176 -7.174 -7.510 1.00 91.75 180 LEU A O 1
ATOM 1391 N N . ARG A 1 181 ? 8.868 -9.249 -8.071 1.00 92.38 181 ARG A N 1
ATOM 1392 C CA . ARG A 1 181 ? 7.545 -9.821 -8.338 1.00 92.38 181 ARG A CA 1
ATOM 1393 C C . ARG A 1 181 ? 7.325 -11.051 -7.478 1.00 92.38 181 ARG A C 1
ATOM 1395 O O . ARG A 1 181 ? 8.249 -11.833 -7.261 1.00 92.38 181 ARG A O 1
ATOM 1402 N N . LEU A 1 182 ? 6.097 -11.216 -7.002 1.00 94.19 182 LEU A N 1
ATOM 1403 C CA . LEU A 1 182 ? 5.675 -12.423 -6.305 1.00 94.19 182 LEU A CA 1
ATOM 1404 C C . LEU A 1 182 ? 5.031 -13.362 -7.321 1.00 94.19 182 LEU A C 1
ATOM 1406 O O . LEU A 1 182 ? 4.024 -13.015 -7.934 1.00 94.19 182 LEU A O 1
ATOM 1410 N N . MET A 1 183 ? 5.631 -14.527 -7.513 1.00 95.19 183 MET A N 1
ATOM 1411 C CA . MET A 1 183 ? 5.265 -15.486 -8.548 1.00 95.19 183 MET A CA 1
ATOM 1412 C C . MET A 1 183 ? 4.449 -16.643 -7.968 1.00 95.19 183 MET A C 1
ATOM 1414 O O . MET A 1 183 ? 4.464 -16.915 -6.765 1.00 95.19 183 MET A O 1
ATOM 1418 N N . ASN A 1 184 ? 3.720 -17.335 -8.835 1.00 94.12 184 ASN A N 1
ATOM 1419 C CA . ASN A 1 184 ? 3.094 -18.615 -8.521 1.00 94.12 184 ASN A CA 1
ATOM 1420 C C . ASN A 1 184 ? 4.122 -19.763 -8.433 1.00 94.12 184 ASN A C 1
ATOM 1422 O O . ASN A 1 184 ? 5.321 -19.582 -8.655 1.00 94.12 184 ASN A O 1
ATOM 1426 N N . GLU A 1 185 ? 3.657 -20.954 -8.049 1.00 93.56 185 GLU A N 1
ATOM 1427 C CA . GLU A 1 185 ? 4.502 -22.138 -7.818 1.00 93.56 185 GLU A CA 1
ATOM 1428 C C . GLU A 1 185 ? 5.259 -22.600 -9.072 1.00 93.56 185 GLU A C 1
ATOM 1430 O O . GLU A 1 185 ? 6.392 -23.069 -8.983 1.00 93.56 185 GLU A O 1
ATOM 1435 N N . ASP A 1 186 ? 4.656 -22.413 -10.242 1.00 94.81 186 ASP A N 1
ATOM 1436 C CA . ASP A 1 186 ? 5.171 -22.788 -11.558 1.00 94.81 186 ASP A CA 1
ATOM 1437 C C . ASP A 1 186 ? 5.891 -21.642 -12.296 1.00 94.81 186 ASP A C 1
ATOM 1439 O O . ASP A 1 186 ? 6.299 -21.826 -13.441 1.00 94.81 186 ASP A O 1
ATOM 1443 N N . TRP A 1 187 ? 6.085 -20.480 -11.655 1.00 93.81 187 TRP A N 1
ATOM 1444 C CA . TRP A 1 187 ? 6.774 -19.296 -12.205 1.00 93.81 187 TRP A CA 1
ATOM 1445 C C . TRP A 1 187 ? 6.174 -18.733 -13.506 1.00 93.81 187 TRP A C 1
ATOM 1447 O O . TRP A 1 187 ? 6.836 -17.992 -14.234 1.00 93.81 187 TRP A O 1
ATOM 1457 N N . SER A 1 188 ? 4.925 -19.074 -13.819 1.00 93.38 188 SER A N 1
ATOM 1458 C CA . SER A 1 188 ? 4.260 -18.670 -15.058 1.00 93.38 188 SER A CA 1
ATOM 1459 C C . SER A 1 188 ? 3.593 -17.296 -14.971 1.00 93.38 188 SER A C 1
ATOM 1461 O O . SER A 1 188 ? 3.455 -16.623 -15.994 1.00 93.38 188 SER A O 1
ATOM 1463 N N . ALA A 1 189 ? 3.182 -16.864 -13.775 1.00 92.31 189 ALA A N 1
ATOM 1464 C CA . ALA A 1 189 ? 2.445 -15.621 -13.577 1.00 92.31 189 ALA A CA 1
ATOM 1465 C C . ALA A 1 189 ? 2.657 -15.014 -12.182 1.00 92.31 189 ALA A C 1
ATOM 1467 O O . ALA A 1 189 ? 3.071 -15.685 -11.235 1.00 92.31 189 ALA A O 1
ATOM 1468 N N . GLU A 1 190 ? 2.325 -13.727 -12.057 1.00 91.56 190 GLU A N 1
ATOM 1469 C CA . GLU A 1 190 ? 2.282 -13.045 -10.763 1.00 91.56 190 GLU A CA 1
ATOM 1470 C C . GLU A 1 190 ? 1.116 -13.567 -9.908 1.00 91.56 190 GLU A C 1
ATOM 1472 O O . GLU A 1 190 ? 0.002 -13.783 -10.395 1.00 91.56 190 GLU A O 1
ATOM 1477 N N . ARG A 1 191 ? 1.378 -13.757 -8.612 1.00 92.19 191 ARG A N 1
ATOM 1478 C CA . ARG A 1 191 ? 0.410 -14.212 -7.608 1.00 92.19 191 ARG A CA 1
ATOM 1479 C C . ARG A 1 191 ? -0.084 -13.021 -6.767 1.00 92.19 191 ARG A C 1
ATOM 1481 O O . ARG A 1 191 ? 0.703 -12.122 -6.471 1.00 92.19 191 ARG A O 1
ATOM 1488 N N . PRO A 1 192 ? -1.354 -13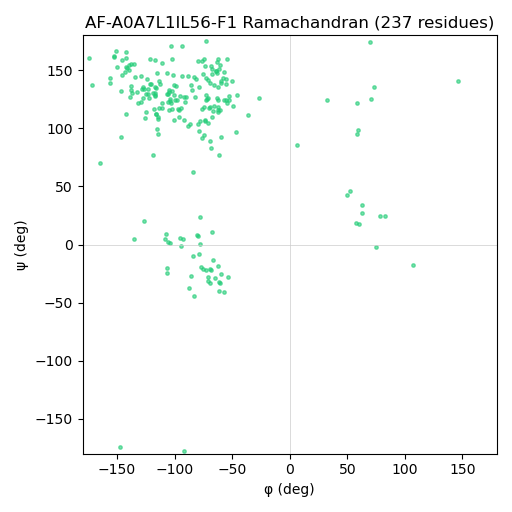.014 -6.314 1.00 89.31 192 PRO A N 1
ATOM 1489 C CA . PRO A 1 192 ? -1.840 -12.026 -5.352 1.00 89.31 192 PRO A CA 1
ATOM 1490 C C . PRO A 1 192 ? -1.027 -12.003 -4.048 1.00 89.31 192 PRO A C 1
ATOM 1492 O O . PRO A 1 192 ? -0.567 -13.037 -3.571 1.00 89.31 192 PRO A O 1
ATOM 1495 N N . PHE A 1 193 ? -0.928 -10.828 -3.423 1.00 87.06 193 PHE A N 1
ATOM 1496 C CA . PHE A 1 193 ? -0.214 -10.619 -2.152 1.00 87.06 193 PHE A CA 1
ATOM 1497 C C . PHE A 1 193 ? -1.026 -11.024 -0.906 1.00 87.06 193 PHE A C 1
ATOM 1499 O O . PHE A 1 193 ? -0.621 -10.754 0.223 1.00 87.06 193 PHE A O 1
ATOM 1506 N N . THR A 1 194 ? -2.183 -11.659 -1.090 1.00 88.69 194 THR A N 1
ATOM 1507 C CA . THR A 1 194 ? -3.105 -12.054 -0.020 1.00 88.69 194 THR A CA 1
ATOM 1508 C C . THR A 1 194 ? -3.262 -13.573 0.049 1.00 88.69 194 THR A C 1
ATOM 1510 O O . THR A 1 194 ? -3.009 -14.288 -0.919 1.00 88.69 194 THR A O 1
ATOM 1513 N N . GLY A 1 195 ? -3.707 -14.074 1.206 1.00 88.94 195 GLY A N 1
ATOM 1514 C CA . GLY A 1 195 ? -4.059 -15.488 1.378 1.00 88.94 195 GLY A CA 1
ATOM 1515 C C . GLY A 1 195 ? -2.887 -16.427 1.675 1.00 88.94 195 GLY A C 1
ATOM 1516 O O . GLY A 1 195 ? -3.001 -17.615 1.397 1.00 88.94 195 GLY A O 1
ATOM 1517 N N . PHE A 1 196 ? -1.787 -15.921 2.234 1.00 91.56 196 PHE A N 1
ATOM 1518 C CA . PHE A 1 196 ? -0.663 -16.748 2.685 1.00 91.56 196 PHE A CA 1
ATOM 1519 C C . PHE A 1 196 ? -0.918 -17.363 4.060 1.00 91.56 196 PHE A C 1
ATOM 1521 O O . PHE A 1 196 ? -1.481 -16.713 4.944 1.00 91.56 196 PHE A O 1
ATOM 1528 N N . GLN A 1 197 ? -0.471 -18.603 4.238 1.00 93.19 197 GLN A N 1
ATOM 1529 C CA . GLN A 1 197 ? -0.482 -19.340 5.499 1.00 93.19 197 GLN A CA 1
ATOM 1530 C C . GLN A 1 197 ? 0.937 -19.766 5.897 1.00 93.19 197 GLN A C 1
ATOM 1532 O O . GLN A 1 197 ? 1.851 -19.833 5.075 1.00 93.19 197 GLN A O 1
ATOM 1537 N N . LEU A 1 198 ? 1.139 -20.069 7.182 1.00 94.31 198 LEU A N 1
ATOM 1538 C CA . LEU A 1 198 ? 2.404 -20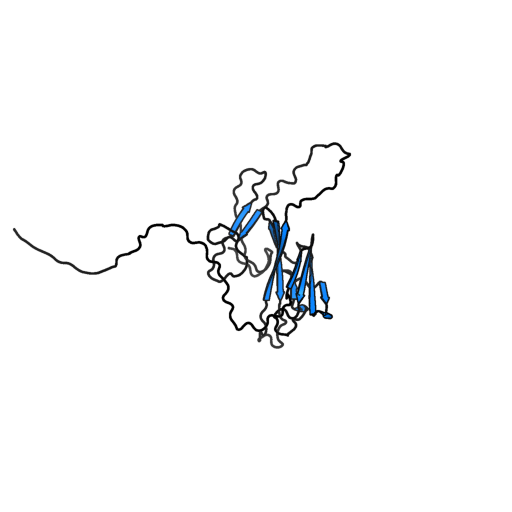.647 7.639 1.00 94.31 198 LEU A CA 1
ATOM 1539 C C . LEU A 1 198 ? 2.613 -22.019 6.984 1.00 94.31 198 LEU A C 1
ATOM 1541 O O . LEU A 1 198 ? 1.764 -22.898 7.104 1.00 94.31 198 LEU A O 1
ATOM 1545 N N . GLY A 1 199 ? 3.761 -22.192 6.330 1.00 93.00 199 GLY A N 1
ATOM 1546 C CA . GLY A 1 199 ? 4.083 -23.377 5.529 1.00 93.00 199 GLY A CA 1
ATOM 1547 C C . GLY A 1 199 ? 4.062 -23.117 4.022 1.00 93.00 199 GLY A C 1
ATOM 1548 O O . GLY A 1 199 ? 4.682 -23.881 3.284 1.00 93.00 199 GLY A O 1
ATOM 1549 N N . ASP A 1 200 ? 3.432 -22.026 3.576 1.00 93.69 200 ASP A N 1
ATOM 1550 C CA . ASP A 1 200 ? 3.498 -21.596 2.180 1.00 93.69 200 ASP A CA 1
ATOM 1551 C C . ASP A 1 200 ? 4.905 -21.101 1.814 1.00 93.69 200 ASP A C 1
ATOM 1553 O O . ASP A 1 200 ? 5.651 -20.582 2.651 1.00 93.69 200 ASP A O 1
ATOM 1557 N N . VAL A 1 201 ? 5.248 -21.210 0.529 1.00 93.56 201 VAL A N 1
ATOM 1558 C CA . VAL A 1 201 ? 6.515 -20.723 -0.030 1.00 93.56 201 VAL A CA 1
ATOM 1559 C C . VAL A 1 201 ? 6.276 -19.435 -0.819 1.00 93.56 201 VAL A C 1
ATOM 1561 O O . VAL A 1 201 ? 5.385 -19.365 -1.667 1.00 93.56 201 VAL A O 1
ATOM 1564 N N . LEU A 1 202 ? 7.091 -18.411 -0.553 1.00 95.00 202 LEU A N 1
ATOM 1565 C CA . LEU A 1 202 ? 7.088 -17.154 -1.303 1.00 95.00 202 LEU A CA 1
ATOM 1566 C C . LEU A 1 202 ? 8.097 -17.227 -2.454 1.00 95.00 202 LEU A C 1
ATOM 1568 O O . LEU A 1 202 ? 9.305 -17.150 -2.234 1.00 95.00 202 LEU A O 1
ATOM 1572 N N . ASN A 1 203 ? 7.604 -17.336 -3.688 1.00 95.62 203 ASN A N 1
ATOM 1573 C CA . ASN A 1 203 ? 8.445 -17.320 -4.885 1.00 95.62 203 ASN A CA 1
ATOM 1574 C C . ASN A 1 203 ? 8.686 -15.880 -5.337 1.00 95.62 203 ASN A C 1
ATOM 1576 O O . ASN A 1 203 ? 7.803 -15.249 -5.913 1.00 95.62 203 ASN A O 1
ATOM 1580 N N . ILE A 1 204 ? 9.876 -15.348 -5.069 1.00 95.00 204 ILE A N 1
ATOM 1581 C CA . ILE A 1 204 ? 10.225 -13.962 -5.393 1.00 95.00 204 ILE A CA 1
ATOM 1582 C C . ILE A 1 204 ? 11.121 -13.941 -6.632 1.00 95.00 204 ILE A C 1
ATOM 1584 O O . ILE A 1 204 ? 12.207 -14.519 -6.635 1.00 95.00 204 ILE A O 1
ATOM 1588 N N . GLN A 1 205 ? 10.682 -13.245 -7.678 1.00 94.44 205 GLN A N 1
ATOM 1589 C CA . GLN A 1 205 ? 11.472 -12.984 -8.876 1.00 94.44 205 GLN A CA 1
ATOM 1590 C C . GLN A 1 205 ? 12.059 -11.574 -8.815 1.00 94.44 205 GLN A C 1
ATOM 1592 O O . GLN A 1 205 ? 11.320 -10.599 -8.691 1.00 94.44 205 GLN A O 1
ATOM 1597 N N . ALA A 1 206 ? 13.381 -11.471 -8.944 1.00 93.19 206 ALA A N 1
ATOM 1598 C CA . ALA A 1 206 ? 14.084 -10.206 -9.116 1.00 93.19 206 ALA A CA 1
ATOM 1599 C C . ALA A 1 206 ? 14.478 -10.021 -10.582 1.00 93.19 206 ALA A C 1
ATOM 1601 O O . ALA A 1 206 ? 15.037 -10.929 -11.200 1.00 93.19 206 ALA A O 1
ATOM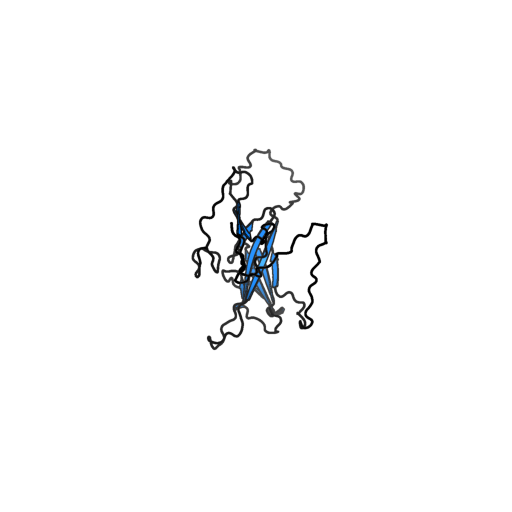 1602 N N . GLU A 1 207 ? 14.209 -8.845 -11.136 1.00 90.69 207 GLU A N 1
ATOM 1603 C CA . GLU A 1 207 ? 14.536 -8.524 -12.524 1.00 90.69 207 GLU A CA 1
ATOM 1604 C C . GLU A 1 207 ? 14.998 -7.071 -12.683 1.00 90.69 207 GLU A C 1
ATOM 1606 O O . GLU A 1 207 ? 14.756 -6.206 -11.839 1.00 90.69 207 GLU A O 1
ATOM 1611 N N . VAL A 1 208 ? 15.677 -6.813 -13.798 1.00 88.00 208 VAL A N 1
ATOM 1612 C CA . VAL A 1 208 ? 16.057 -5.476 -14.252 1.00 88.00 208 VAL A CA 1
ATOM 1613 C C . VAL A 1 208 ? 15.568 -5.304 -15.686 1.00 88.00 208 VAL A C 1
ATOM 1615 O O . VAL A 1 208 ? 15.714 -6.214 -16.505 1.00 88.00 208 VAL A O 1
ATOM 1618 N N . ALA A 1 209 ? 14.943 -4.166 -15.979 1.00 81.19 209 ALA A N 1
ATOM 1619 C CA . ALA A 1 209 ? 14.403 -3.880 -17.303 1.00 81.19 209 ALA A CA 1
ATOM 1620 C C . ALA A 1 209 ? 15.527 -3.850 -18.344 1.00 81.19 209 ALA A C 1
ATOM 1622 O O . ALA A 1 209 ? 16.390 -2.993 -18.253 1.00 81.19 209 ALA A O 1
ATOM 1623 N N . THR A 1 210 ? 15.478 -4.738 -19.340 1.00 74.94 210 THR A N 1
ATOM 1624 C CA . THR A 1 210 ? 16.549 -4.968 -20.330 1.00 74.94 210 THR A CA 1
ATOM 1625 C C . THR A 1 210 ? 16.600 -3.954 -21.477 1.00 74.94 210 THR A C 1
ATOM 1627 O O . THR A 1 210 ? 17.339 -4.144 -22.446 1.00 74.94 210 THR A O 1
ATOM 1630 N N . GLU A 1 211 ? 15.802 -2.887 -21.412 1.00 70.62 211 GLU A N 1
ATOM 1631 C CA . GLU A 1 211 ? 15.739 -1.887 -22.473 1.00 70.62 211 GLU A CA 1
ATOM 1632 C C . GLU A 1 211 ? 17.013 -1.031 -22.479 1.00 70.62 211 GLU A C 1
ATOM 1634 O O . GLU A 1 211 ? 17.356 -0.381 -21.495 1.00 70.62 211 GLU A O 1
ATOM 1639 N N . SER A 1 212 ? 17.686 -0.989 -23.630 1.00 65.00 212 SER A N 1
ATOM 1640 C CA . SER A 1 212 ? 18.765 -0.036 -23.928 1.00 65.00 212 SER A CA 1
ATOM 1641 C C . SER A 1 212 ? 20.021 -0.127 -23.045 1.00 65.00 212 SER A C 1
ATOM 1643 O O . SER A 1 212 ? 20.672 0.886 -22.812 1.00 65.00 212 SER A O 1
ATOM 1645 N N . HIS A 1 213 ? 20.421 -1.322 -22.599 1.00 73.75 213 HIS A N 1
ATOM 1646 C CA . HIS A 1 213 ? 21.718 -1.520 -21.938 1.00 73.75 213 HIS A CA 1
ATOM 1647 C C . HIS A 1 213 ? 22.387 -2.854 -22.317 1.00 73.75 213 HIS A C 1
ATOM 1649 O O . HIS A 1 213 ? 21.767 -3.756 -22.881 1.00 73.75 213 HIS A O 1
ATOM 1655 N N . VAL A 1 214 ? 23.683 -2.991 -22.015 1.00 80.62 214 VAL A N 1
ATOM 1656 C CA . VAL A 1 214 ? 24.448 -4.235 -22.235 1.00 80.62 214 VAL A CA 1
ATOM 1657 C C . VAL A 1 214 ? 23.897 -5.390 -21.386 1.00 80.62 214 VAL A C 1
ATOM 1659 O O . VAL A 1 214 ? 23.277 -5.129 -20.358 1.00 80.62 214 VAL A O 1
ATOM 1662 N N . PRO A 1 215 ? 24.117 -6.668 -21.744 1.00 84.31 215 PRO A N 1
ATOM 1663 C CA . PRO A 1 215 ? 23.699 -7.788 -20.903 1.00 84.31 215 PRO A CA 1
ATOM 1664 C C . PRO A 1 215 ? 24.268 -7.678 -19.481 1.00 84.31 215 PRO A C 1
ATOM 1666 O O . PRO A 1 215 ? 25.482 -7.586 -19.298 1.00 84.31 215 PRO A O 1
ATOM 1669 N N . LEU A 1 216 ? 23.388 -7.699 -18.479 1.00 86.19 216 LEU A N 1
ATOM 1670 C CA . LEU A 1 216 ? 23.743 -7.606 -17.061 1.00 86.19 216 LEU A CA 1
ATOM 1671 C C . LEU A 1 216 ? 23.480 -8.932 -16.344 1.00 86.19 216 LEU A C 1
ATOM 1673 O O . LEU A 1 216 ? 22.638 -9.728 -16.759 1.00 86.19 216 LEU A O 1
ATOM 1677 N N . ARG A 1 217 ? 24.181 -9.146 -15.228 1.00 87.31 217 ARG A N 1
ATOM 1678 C CA . ARG A 1 217 ? 23.884 -10.209 -14.263 1.00 87.31 217 ARG A CA 1
ATOM 1679 C C . ARG A 1 217 ? 23.369 -9.568 -12.981 1.00 87.31 217 ARG A C 1
ATOM 1681 O O . ARG A 1 217 ? 24.071 -8.754 -12.388 1.00 87.31 217 ARG A O 1
ATOM 1688 N N . LEU A 1 218 ? 22.158 -9.938 -12.577 1.00 90.06 218 LEU A N 1
ATOM 1689 C CA . LEU A 1 218 ? 21.531 -9.438 -11.359 1.00 90.06 218 LEU A CA 1
ATOM 1690 C C . LEU A 1 218 ? 21.955 -10.281 -10.152 1.00 90.06 218 LEU A C 1
ATOM 1692 O O . LEU A 1 218 ? 21.982 -11.509 -10.231 1.00 90.06 218 LEU A O 1
ATOM 1696 N N . PHE A 1 219 ? 22.254 -9.611 -9.043 1.00 93.12 219 PHE A N 1
ATOM 1697 C CA . PHE A 1 219 ? 22.514 -10.223 -7.744 1.00 93.12 219 PHE A CA 1
ATOM 1698 C C . PHE A 1 219 ? 21.659 -9.532 -6.683 1.00 93.12 219 PHE A C 1
ATOM 1700 O O . PHE A 1 219 ? 21.429 -8.326 -6.765 1.00 93.12 219 PHE A O 1
ATOM 1707 N N . VAL A 1 220 ? 21.205 -10.300 -5.695 1.00 94.31 220 VAL A N 1
ATOM 1708 C CA . VAL A 1 220 ? 20.510 -9.790 -4.510 1.00 94.31 220 VAL A CA 1
ATOM 1709 C C . VAL A 1 220 ? 21.513 -9.796 -3.364 1.00 94.31 220 VAL A C 1
ATOM 1711 O O . VAL A 1 220 ? 22.022 -10.855 -3.010 1.00 94.31 220 VAL A O 1
ATOM 1714 N N . ASP A 1 221 ? 21.829 -8.617 -2.835 1.00 93.62 221 ASP A N 1
ATOM 1715 C CA . ASP A 1 221 ? 22.832 -8.457 -1.775 1.00 93.62 221 ASP A CA 1
ATOM 1716 C C . ASP A 1 221 ? 22.247 -8.741 -0.383 1.00 93.62 221 ASP A C 1
ATOM 1718 O O . ASP A 1 221 ? 22.832 -9.460 0.421 1.00 93.62 221 ASP A O 1
ATOM 1722 N N . SER A 1 222 ? 21.047 -8.221 -0.110 1.00 91.94 222 SER A N 1
ATOM 1723 C CA . SER A 1 222 ? 20.320 -8.463 1.137 1.00 91.94 222 SER A CA 1
ATOM 1724 C C . SER A 1 222 ? 18.809 -8.398 0.922 1.00 91.94 222 SER A C 1
ATOM 1726 O O . SER A 1 222 ? 18.318 -7.713 0.021 1.00 91.94 222 SER A O 1
ATOM 1728 N N . CYS A 1 223 ? 18.062 -9.121 1.755 1.00 91.44 223 CYS A N 1
ATOM 1729 C CA . CYS A 1 223 ? 16.608 -9.043 1.851 1.00 91.44 223 CYS A CA 1
ATOM 1730 C C . CYS A 1 223 ? 16.212 -9.061 3.328 1.00 91.44 223 CYS A C 1
ATOM 1732 O O . CYS A 1 223 ? 16.671 -9.909 4.092 1.00 91.44 223 CYS A O 1
ATOM 1734 N N . VAL A 1 224 ? 15.369 -8.111 3.734 1.00 92.69 224 VAL A N 1
ATOM 1735 C CA . VAL A 1 224 ? 14.944 -7.947 5.128 1.00 92.69 224 VAL A CA 1
ATOM 1736 C C . VAL A 1 224 ? 13.424 -7.870 5.178 1.00 92.69 224 VAL A C 1
ATOM 1738 O O . VAL A 1 224 ? 12.818 -7.010 4.541 1.00 92.69 224 VAL A O 1
ATOM 1741 N N . ALA A 1 225 ? 12.810 -8.767 5.943 1.00 91.75 225 ALA A N 1
ATOM 1742 C CA . ALA A 1 225 ? 11.391 -8.731 6.255 1.00 91.75 225 ALA A CA 1
ATOM 1743 C C . ALA A 1 225 ? 11.145 -7.804 7.452 1.00 91.75 225 ALA A C 1
ATOM 1745 O O . ALA A 1 225 ? 11.836 -7.904 8.467 1.00 91.75 225 ALA A O 1
ATOM 1746 N N . ALA A 1 226 ? 10.152 -6.923 7.346 1.00 91.44 226 ALA A N 1
ATOM 1747 C CA . ALA A 1 226 ? 9.780 -5.977 8.392 1.00 91.44 226 ALA A CA 1
ATOM 1748 C C . ALA A 1 226 ? 8.280 -5.640 8.333 1.00 91.44 226 ALA A C 1
ATOM 1750 O O . ALA A 1 226 ? 7.611 -5.937 7.344 1.00 91.44 226 ALA A O 1
ATOM 1751 N N . LEU A 1 227 ? 7.751 -5.005 9.386 1.00 87.56 227 LEU A N 1
ATOM 1752 C CA . LEU A 1 227 ? 6.335 -4.601 9.454 1.00 87.56 227 LEU A CA 1
ATOM 1753 C C . LEU A 1 227 ? 6.008 -3.351 8.621 1.00 87.56 227 LEU A C 1
ATOM 1755 O O . LEU A 1 227 ? 4.845 -3.103 8.311 1.00 87.56 227 LEU A O 1
ATOM 1759 N N . SER A 1 228 ? 7.014 -2.551 8.274 1.00 82.75 228 SER A N 1
ATOM 1760 C CA . SER A 1 228 ? 6.849 -1.312 7.514 1.00 82.75 228 SER A CA 1
ATOM 1761 C C . SER A 1 228 ? 7.979 -1.131 6.501 1.00 82.75 228 SER A C 1
ATOM 1763 O O . SER A 1 228 ? 9.095 -1.584 6.767 1.00 82.75 228 SER A O 1
ATOM 1765 N N . PRO A 1 229 ? 7.744 -0.425 5.382 1.00 79.19 229 PRO A N 1
ATOM 1766 C CA . PRO A 1 229 ? 8.803 -0.055 4.450 1.00 79.19 229 PRO A CA 1
ATOM 1767 C C . PRO A 1 229 ? 9.860 0.828 5.135 1.00 79.19 229 PRO A C 1
ATOM 1769 O O . PRO A 1 229 ? 9.562 1.940 5.563 1.00 79.19 229 PRO A O 1
ATOM 1772 N N . GLY A 1 230 ? 11.092 0.327 5.244 1.00 68.94 230 GLY A N 1
ATOM 1773 C CA . GLY A 1 230 ? 12.228 1.035 5.843 1.00 68.94 230 GLY A CA 1
ATOM 1774 C C . GLY A 1 230 ? 13.183 0.086 6.571 1.00 68.94 230 GLY A C 1
ATOM 1775 O O . GLY A 1 230 ? 12.744 -0.852 7.235 1.00 68.94 230 GLY A O 1
ATOM 1776 N N . THR A 1 231 ? 14.491 0.329 6.456 1.00 63.09 231 THR A N 1
ATOM 1777 C CA . THR A 1 231 ? 15.552 -0.554 6.981 1.00 63.09 231 THR A CA 1
ATOM 1778 C C . THR A 1 231 ? 15.638 -0.607 8.506 1.00 63.09 231 THR A C 1
ATOM 1780 O O . THR A 1 231 ? 16.131 -1.594 9.041 1.00 63.09 231 THR A O 1
ATOM 1783 N N . ASP A 1 232 ? 15.117 0.401 9.210 1.00 71.38 232 ASP A N 1
ATOM 1784 C CA . ASP A 1 232 ? 15.369 0.577 10.650 1.00 71.38 232 ASP A CA 1
ATOM 1785 C C . ASP A 1 232 ? 14.149 0.248 11.527 1.00 71.38 232 ASP A C 1
ATOM 1787 O O . ASP A 1 232 ? 14.131 0.526 12.728 1.00 71.38 232 ASP A O 1
ATOM 1791 N N . SER A 1 233 ? 13.097 -0.327 10.940 1.00 77.19 233 SER A N 1
ATOM 1792 C CA . SER A 1 233 ? 11.906 -0.706 11.701 1.00 77.19 233 SER A CA 1
ATOM 1793 C C . SER A 1 233 ? 12.154 -1.968 12.536 1.00 77.19 233 SER A C 1
ATOM 1795 O O . SER A 1 233 ? 12.934 -2.847 12.171 1.00 77.19 233 SER A O 1
ATOM 1797 N N . SER A 1 234 ? 11.518 -2.043 13.707 1.00 84.56 234 SER A N 1
ATOM 1798 C CA . SER A 1 234 ? 11.568 -3.219 14.581 1.00 84.56 234 SER A CA 1
ATOM 1799 C C . SER A 1 234 ? 10.154 -3.763 14.787 1.00 84.56 234 SER A C 1
ATOM 1801 O O . SER A 1 234 ? 9.233 -2.965 14.983 1.00 84.56 234 SER A O 1
ATOM 1803 N N . PRO A 1 235 ? 9.957 -5.092 14.757 1.00 91.31 235 PRO A N 1
ATOM 1804 C CA . PRO A 1 235 ? 10.934 -6.150 14.472 1.00 91.31 235 PRO A CA 1
ATOM 1805 C C . PRO A 1 235 ? 11.321 -6.241 12.980 1.00 91.31 235 PRO A C 1
ATOM 1807 O O . PRO A 1 235 ? 10.520 -5.910 12.107 1.00 91.31 235 PRO A O 1
ATOM 1810 N N . HIS A 1 236 ? 12.530 -6.741 12.703 1.00 91.31 236 HIS A N 1
ATOM 1811 C CA . HIS A 1 236 ? 12.992 -7.092 11.357 1.00 91.31 236 HIS A CA 1
ATOM 1812 C C . HIS A 1 236 ? 13.756 -8.424 11.353 1.00 91.31 236 HIS A C 1
ATOM 1814 O O . HIS A 1 236 ? 14.307 -8.835 12.376 1.00 91.31 236 HIS A O 1
ATOM 1820 N N . TYR A 1 237 ? 13.790 -9.094 10.201 1.00 92.38 237 TYR A N 1
ATOM 1821 C CA . TYR A 1 237 ? 14.452 -10.384 10.007 1.00 92.38 237 TYR A CA 1
ATOM 1822 C C . TYR A 1 237 ? 15.186 -10.430 8.663 1.00 92.38 237 TYR A C 1
ATOM 1824 O O . TYR A 1 237 ? 14.584 -10.149 7.628 1.00 92.38 237 TYR A O 1
ATOM 1832 N N . ALA A 1 238 ? 16.474 -10.780 8.678 1.00 92.38 238 ALA A N 1
ATOM 1833 C CA . ALA A 1 238 ? 17.267 -10.986 7.465 1.00 92.38 238 ALA A CA 1
ATOM 1834 C C . ALA A 1 238 ? 17.028 -12.400 6.911 1.00 92.38 238 ALA A C 1
ATOM 1836 O O . ALA A 1 238 ? 17.148 -13.369 7.663 1.00 92.38 238 ALA A O 1
ATOM 1837 N N . ILE A 1 239 ? 16.669 -12.480 5.626 1.00 92.50 239 ILE A N 1
ATOM 1838 C CA . ILE A 1 239 ? 16.325 -13.713 4.895 1.00 92.50 239 ILE A CA 1
ATOM 1839 C C . ILE A 1 239 ? 17.588 -14.396 4.366 1.00 92.50 239 ILE A C 1
ATOM 1841 O O . ILE A 1 239 ? 18.472 -13.668 3.859 1.00 92.50 239 ILE A O 1
#

pLDDT: mean 75.45, std 23.85, range [25.72, 97.5]

Radius of gyration: 28.95 Å; Cα contacts (8 Å, |Δi|>4): 297; chains: 1; bounding box: 56×114×67 Å

Organism: Smutsornis africanus (NCBI:txid240209)

Sequence (239 aa):
ILALLCWAVGEVAAYPPWDFSWGPRAEPHAWSWVEDPQSRAISSQRPVVVQCQEAQLVVTVHRDLFGTGRLVNVADLTLGPAACRHSSLNPAQNTVTFTAGLHECGSIVQITPDSLVYRTLLNYDPSPASNPLIIRSDPAVIPIECHYPRRENVSSGAVRPTWAPFSSALSAEERLVFSLRLMNEDWSAERPFTGFQLGDVLNIQAEVATESHVPLRLFVDSCVAALSPGTDSSPHYAI

Solvent-accessible surface area (backbone atoms only — not comparable to full-atom values): 16213 Å² total; per-residue (Å²): 134,84,82,89,79,88,85,89,79,89,83,90,83,84,86,87,89,86,85,84,84,92,79,86,86,80,82,85,79,81,84,73,82,81,77,70,96,75,76,72,80,75,69,93,63,75,37,66,44,79,45,75,53,98,64,32,37,38,39,40,33,34,29,48,61,81,72,74,82,59,66,59,60,72,88,28,40,26,36,25,73,63,54,34,71,65,71,47,74,39,79,92,75,42,31,41,30,35,67,45,47,61,76,42,42,62,32,47,76,46,70,52,96,61,32,40,37,35,36,40,35,39,39,36,49,64,77,77,43,100,52,84,91,46,85,89,66,82,67,48,77,44,84,43,78,40,81,39,70,69,72,76,89,76,80,70,70,88,79,77,80,92,68,81,85,78,90,66,86,68,76,71,74,95,69,81,48,73,38,76,45,48,34,37,99,83,69,82,48,79,44,78,99,68,90,82,58,95,88,68,81,87,41,73,47,78,52,62,60,76,77,93,62,77,96,78,84,90,82,84,90,80,49,70,52,55,89,43,94,60,96,85,54,82,68,64,46,80,111

Secondary structure (DSSP, 8-state):
-------------PPP----------PPP-------TT-----SS-SEEEEE-SSEEEEEEES-TTSSSPPPPGGGEEETTTTBPPSEEETTTTEEEEEEETT-TT-EEEE-SSEEEEEEEEEE-PPPPSSTT---S--EEEEEEEEEES------------S--------------EEEEEE-TTSSSBPPS----TT---EEEEEE--TTS----------EEESSSSTT-SSEEE-

Nearest PDB structures (foldseek):
  3nk3-assembly1_A  TM=9.375E-01  e=3.113E-26  Gallus gallus
  3nk4-assembly1_A  TM=9.522E-01  e=1.671E-25  Gallus gallus
  3nk3-assembly1_B  TM=9.807E-01  e=9.466E-25  Gallus gallus
  3nk4-assembly1_B  TM=9.769E-01  e=4.318E-24  Gallus gallus
  8bqu-assembly1_A  TM=5.409E-01  e=1.430E-17  Oryzias latipes

InterPro domains:
  IPR001507 Zona pellucida domain [PS51034] (51-239)
  IPR001507 Zona pellucida domain [SM00241] (51-239)
  IPR042235 Zona pellucida, ZP-C domain [G3DSA:2.60.40.4100] (177-239)
  IPR048290 Zona pellucida domain, chordate-type [PR00023] (75-89)
  IPR048290 Zona pellucida domain, chordate-type [PR00023] (100-112)
  IPR048290 Zona pellucida domain, chordate-type [PR00023] (113-130)
  IPR048290 Zona pellucida domain, chordate-type [PR00023] (214-229)
  IPR055355 ZP-C domain [PF00100] (174-239)
  IPR055356 ZP-N domain [PF23344] (52-149)